Protein AF-A0A961CLK2-F1 (afdb_monomer)

Structure (mmCIF, N/CA/C/O backbone):
data_AF-A0A961CLK2-F1
#
_entry.id   AF-A0A961CLK2-F1
#
loop_
_atom_site.group_PDB
_atom_site.id
_atom_site.type_symbol
_atom_site.label_atom_id
_atom_site.label_alt_id
_atom_site.label_comp_id
_atom_site.label_asym_id
_atom_site.label_entity_id
_atom_site.label_seq_id
_atom_site.pdbx_PDB_ins_code
_atom_site.Cartn_x
_atom_site.Cartn_y
_atom_site.Cartn_z
_atom_site.occupancy
_atom_site.B_iso_or_equiv
_atom_site.auth_seq_id
_atom_site.auth_comp_id
_atom_site.auth_asym_id
_atom_site.auth_atom_id
_atom_site.pdbx_PDB_model_num
ATOM 1 N N . MET A 1 1 ? -44.564 -58.789 40.897 1.00 31.19 1 MET A N 1
ATOM 2 C CA . MET A 1 1 ? -43.352 -59.370 40.275 1.00 31.19 1 MET A CA 1
ATOM 3 C C . MET A 1 1 ? -43.715 -59.829 38.865 1.00 31.19 1 MET A C 1
ATOM 5 O O . MET A 1 1 ? -44.820 -60.329 38.723 1.00 31.19 1 MET A O 1
ATOM 9 N N . PRO A 1 2 ? -42.825 -59.717 37.866 1.00 51.56 2 PRO A N 1
ATOM 10 C CA . PRO A 1 2 ? -42.458 -58.516 37.081 1.00 51.56 2 PRO A CA 1
ATOM 11 C C . PRO A 1 2 ? -42.507 -58.865 35.553 1.00 51.56 2 PRO A C 1
ATOM 13 O O . PRO A 1 2 ? -43.118 -59.885 35.239 1.00 51.56 2 PRO A O 1
ATOM 16 N N . PRO A 1 3 ? -41.876 -58.146 34.587 1.00 47.16 3 PRO A N 1
ATOM 17 C CA . PRO A 1 3 ? -41.202 -56.837 34.626 1.00 47.16 3 PRO A CA 1
ATOM 18 C C . PRO A 1 3 ? -41.693 -55.792 33.585 1.00 47.16 3 PRO A C 1
ATOM 20 O O . PRO A 1 3 ? -42.208 -56.110 32.521 1.00 47.16 3 PRO A O 1
ATOM 23 N N . SER A 1 4 ? -41.427 -54.5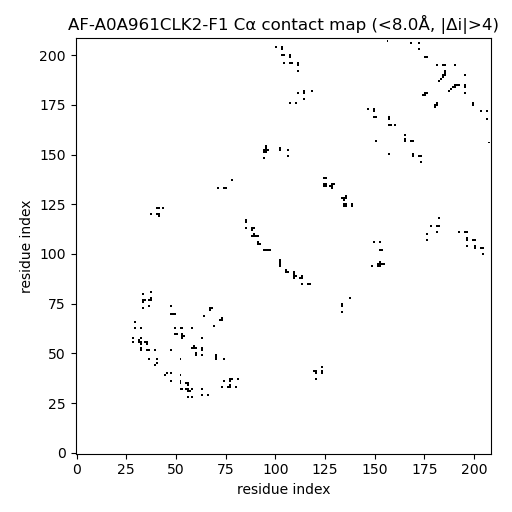20 33.909 1.00 42.28 4 SER A N 1
ATOM 24 C CA . SER A 1 4 ? -41.073 -53.405 32.996 1.00 42.28 4 SER A CA 1
ATOM 25 C C . SER A 1 4 ? -39.529 -53.425 32.808 1.00 42.28 4 SER A C 1
ATOM 27 O O . SER A 1 4 ? -38.911 -54.079 33.655 1.00 42.28 4 SER A O 1
ATOM 29 N N . PRO A 1 5 ? -38.826 -52.734 31.867 1.00 56.53 5 PRO A N 1
ATOM 30 C CA . PRO A 1 5 ? -39.236 -51.632 30.973 1.00 56.53 5 PRO A CA 1
ATOM 31 C C . PRO A 1 5 ? -38.647 -51.678 29.531 1.00 56.53 5 PRO A C 1
ATOM 33 O O . PRO A 1 5 ? -37.701 -52.408 29.244 1.00 56.53 5 PRO A O 1
ATOM 36 N N . ALA A 1 6 ? -39.112 -50.807 28.625 1.00 44.59 6 ALA A N 1
ATOM 37 C CA . ALA A 1 6 ? -38.347 -50.434 27.426 1.00 44.59 6 ALA A CA 1
ATOM 38 C C . ALA A 1 6 ? -38.253 -48.908 27.293 1.00 44.59 6 ALA A C 1
ATOM 40 O O . ALA A 1 6 ? -39.238 -48.193 27.137 1.00 44.59 6 ALA A O 1
ATOM 41 N N . ARG A 1 7 ? -37.004 -48.473 27.456 1.00 45.66 7 ARG A N 1
ATOM 42 C CA . ARG A 1 7 ? -36.424 -47.133 27.552 1.00 45.66 7 ARG A CA 1
ATOM 43 C C . ARG A 1 7 ? -36.895 -46.147 26.481 1.00 45.66 7 ARG A C 1
ATOM 45 O O . ARG A 1 7 ? -36.856 -46.433 25.289 1.00 45.66 7 ARG A O 1
ATOM 52 N N . ALA A 1 8 ? -37.187 -44.935 26.950 1.00 41.56 8 ALA A N 1
ATOM 53 C CA . ALA A 1 8 ? -37.159 -43.718 26.160 1.00 41.56 8 ALA A CA 1
ATOM 54 C C . ALA A 1 8 ? -35.801 -43.584 25.451 1.00 41.56 8 ALA A C 1
ATOM 56 O O . ALA A 1 8 ? -34.749 -43.569 26.094 1.00 41.56 8 ALA A O 1
ATOM 57 N N . ALA A 1 9 ? -35.840 -43.494 24.125 1.00 41.88 9 ALA A N 1
ATOM 58 C CA . ALA A 1 9 ? -34.720 -43.039 23.324 1.00 41.88 9 ALA A CA 1
ATOM 59 C C . ALA A 1 9 ? -34.714 -41.506 23.359 1.00 41.88 9 ALA A C 1
ATOM 61 O O . ALA A 1 9 ? -35.308 -40.841 22.514 1.00 41.88 9 ALA A O 1
ATOM 62 N N . THR A 1 10 ? -34.069 -40.938 24.374 1.00 41.50 10 THR A N 1
ATOM 63 C CA . THR A 1 10 ? -33.567 -39.569 24.298 1.00 41.50 10 THR A CA 1
ATOM 64 C C . THR A 1 10 ? -32.491 -39.559 23.223 1.00 41.50 10 THR A C 1
ATOM 66 O O . THR A 1 10 ? -31.399 -40.096 23.411 1.00 41.50 10 THR A O 1
ATOM 69 N N . ALA A 1 11 ? -32.826 -38.990 22.066 1.00 45.09 11 ALA A N 1
ATOM 70 C CA . ALA A 1 11 ? -31.845 -38.603 21.074 1.00 45.09 11 ALA A CA 1
ATOM 71 C C . ALA A 1 11 ? -30.873 -37.631 21.752 1.00 45.09 11 ALA A C 1
ATOM 73 O O . ALA A 1 11 ? -31.236 -36.505 22.090 1.00 45.09 11 ALA A O 1
ATOM 74 N N . ALA A 1 12 ? -29.658 -38.108 22.007 1.00 43.22 12 ALA A N 1
ATOM 75 C CA . ALA A 1 12 ? -28.532 -37.264 22.342 1.00 43.22 12 ALA A CA 1
ATOM 76 C C . ALA A 1 12 ? -28.278 -36.368 21.126 1.00 43.22 12 ALA A C 1
ATOM 78 O O . ALA A 1 12 ? -27.639 -36.778 20.158 1.00 43.22 12 ALA A O 1
ATOM 79 N N . ALA A 1 13 ? -28.846 -35.163 21.155 1.00 48.69 13 ALA A N 1
ATOM 80 C CA . ALA A 1 13 ? -28.332 -34.065 20.364 1.00 48.69 13 ALA A CA 1
ATOM 81 C C . ALA A 1 13 ? -26.866 -33.918 20.772 1.00 48.69 13 ALA A C 1
ATOM 83 O O . ALA A 1 13 ? -26.568 -33.668 21.940 1.00 48.69 13 ALA A O 1
ATOM 84 N N . ALA A 1 14 ? -25.963 -34.191 19.836 1.00 50.75 14 ALA A N 1
ATOM 85 C CA . ALA A 1 14 ? -24.548 -33.962 20.026 1.00 50.75 14 ALA A CA 1
ATOM 86 C C . ALA A 1 14 ? -24.358 -32.472 20.340 1.00 50.75 14 ALA A C 1
ATOM 88 O O . ALA A 1 14 ? -24.502 -31.621 19.465 1.00 50.75 14 ALA A O 1
ATOM 89 N N . GLU A 1 15 ? -24.111 -32.163 21.611 1.00 50.72 15 GLU A N 1
ATOM 90 C CA . GLU A 1 15 ? -23.635 -30.857 22.039 1.00 50.72 15 GLU A CA 1
ATOM 91 C C . GLU A 1 15 ? -22.261 -30.649 21.397 1.00 50.72 15 GLU A C 1
ATOM 93 O O . GLU A 1 15 ? -21.263 -31.228 21.830 1.00 50.72 15 GLU A O 1
ATOM 98 N N . GLU A 1 16 ? -22.194 -29.827 20.349 1.00 55.28 16 GLU A N 1
ATOM 99 C CA . GLU A 1 16 ? -20.932 -29.184 19.990 1.00 55.28 16 GLU A CA 1
ATOM 100 C C . GLU A 1 16 ? -20.379 -28.505 21.253 1.00 55.28 16 GLU A C 1
ATOM 102 O O . GLU A 1 16 ? -21.114 -27.798 21.956 1.00 55.28 16 GLU A O 1
ATOM 107 N N . PRO A 1 17 ? -19.108 -28.744 21.614 1.00 52.41 17 PRO A N 1
ATOM 108 C CA . PRO A 1 17 ? -18.633 -28.423 22.945 1.00 52.41 17 PRO A CA 1
ATOM 109 C C . PRO A 1 17 ? -18.665 -26.907 23.139 1.00 52.41 17 PRO A C 1
ATOM 111 O O . PRO A 1 17 ? -17.966 -26.166 22.455 1.00 52.41 17 PRO A O 1
ATOM 114 N N . ALA A 1 18 ? -19.419 -26.431 24.135 1.00 63.59 18 ALA A N 1
ATOM 115 C CA . ALA A 1 18 ? -19.583 -25.014 24.492 1.00 63.59 18 ALA A CA 1
ATOM 116 C C . ALA A 1 18 ? -18.263 -24.223 24.683 1.00 63.59 18 ALA A C 1
ATOM 118 O O . ALA A 1 18 ? -18.269 -22.994 24.777 1.00 63.59 18 ALA A O 1
ATOM 119 N N . ILE A 1 19 ? -17.125 -24.919 24.774 1.00 67.88 19 ILE A N 1
ATOM 120 C CA . ILE A 1 19 ? -15.768 -24.363 24.777 1.00 67.88 19 ILE A CA 1
ATOM 121 C C . ILE A 1 19 ? -15.417 -23.741 23.415 1.00 67.88 19 ILE A C 1
ATOM 123 O O . ILE A 1 19 ? -14.872 -22.636 23.389 1.00 67.88 19 ILE A O 1
ATOM 127 N N . ASP A 1 20 ? -15.774 -24.393 22.307 1.00 78.19 20 ASP A N 1
ATOM 128 C CA . ASP A 1 20 ? -15.475 -23.925 20.950 1.00 78.19 20 ASP A CA 1
ATOM 129 C C . ASP A 1 20 ? -16.261 -22.647 20.625 1.00 78.19 20 ASP A C 1
ATOM 131 O O . ASP A 1 20 ? -15.693 -21.616 20.265 1.00 78.19 20 ASP A O 1
ATOM 135 N N . GLY A 1 21 ? -17.555 -22.625 20.964 1.00 83.81 21 GLY A N 1
ATOM 136 C CA . GLY A 1 21 ? -18.388 -21.426 20.839 1.00 83.81 21 GLY A CA 1
ATOM 137 C C . GLY A 1 21 ? -17.880 -20.228 21.657 1.00 83.81 21 GLY A C 1
ATOM 138 O O . GLY A 1 21 ? -17.976 -19.080 21.210 1.00 83.81 21 GLY A O 1
ATOM 139 N N . ARG A 1 22 ? -17.285 -20.461 22.840 1.00 81.88 22 ARG A N 1
ATOM 140 C CA . ARG A 1 22 ? -16.654 -19.393 23.640 1.00 81.88 22 ARG A CA 1
ATOM 141 C C . ARG A 1 22 ? -15.387 -18.857 22.982 1.00 81.88 22 ARG A C 1
ATOM 143 O O . ARG A 1 22 ? -15.197 -17.640 22.983 1.00 81.88 22 ARG A O 1
ATOM 150 N N . ARG A 1 23 ? -14.545 -19.732 22.426 1.00 87.38 23 ARG A N 1
ATOM 151 C CA . ARG A 1 23 ? -13.323 -19.336 21.715 1.00 87.38 23 ARG A CA 1
ATOM 152 C C . ARG A 1 23 ? -13.661 -18.564 20.442 1.00 87.38 23 ARG A C 1
ATOM 154 O O . ARG A 1 23 ? -13.234 -17.423 20.310 1.00 87.38 23 ARG A O 1
ATOM 161 N N . ALA A 1 24 ? -14.547 -19.099 19.607 1.00 88.31 24 ALA A N 1
ATOM 162 C CA . ALA A 1 24 ? -15.010 -18.439 18.390 1.00 88.31 24 ALA A CA 1
ATOM 163 C C . ALA A 1 24 ? -15.654 -17.068 18.668 1.00 88.31 24 ALA A C 1
ATOM 165 O O . ALA A 1 24 ? -15.459 -16.113 17.919 1.00 88.31 24 ALA A O 1
ATOM 166 N N . ARG A 1 25 ? -16.419 -16.929 19.760 1.00 88.75 25 ARG A N 1
ATOM 167 C CA . ARG A 1 25 ? -16.962 -15.626 20.183 1.00 88.75 25 ARG A CA 1
ATOM 168 C C . ARG A 1 25 ? -15.866 -14.666 20.644 1.00 88.75 25 ARG A C 1
ATOM 170 O O . ARG A 1 25 ? -15.942 -13.478 20.343 1.00 88.75 25 ARG A O 1
ATOM 177 N N . ARG A 1 26 ? -14.881 -15.152 21.403 1.00 90.81 26 ARG A N 1
ATOM 178 C CA . ARG A 1 26 ? -13.747 -14.336 21.851 1.00 90.81 26 ARG A CA 1
ATOM 179 C C . ARG A 1 26 ? -12.970 -13.794 20.653 1.00 90.81 26 ARG A C 1
ATOM 181 O O . ARG A 1 26 ? -12.687 -12.602 20.635 1.00 90.81 26 ARG A O 1
ATOM 188 N N . ASP A 1 27 ? -12.692 -14.644 19.673 1.00 91.38 27 ASP A N 1
ATOM 189 C CA . ASP A 1 27 ? -11.908 -14.284 18.493 1.00 91.38 27 ASP A CA 1
ATOM 190 C C . ASP A 1 27 ? -12.677 -13.287 17.612 1.00 91.38 27 ASP A C 1
ATOM 192 O O . ASP A 1 27 ? -12.146 -12.226 17.304 1.00 91.38 27 ASP A O 1
ATOM 196 N N . ARG A 1 28 ? -13.980 -13.506 17.367 1.00 93.19 28 ARG A N 1
ATOM 197 C CA . ARG A 1 28 ? -14.844 -12.517 16.686 1.00 93.19 28 ARG A CA 1
ATOM 198 C C . ARG A 1 28 ? -14.884 -11.159 17.386 1.00 93.19 28 ARG A C 1
ATOM 200 O O . ARG A 1 28 ? -14.851 -10.124 16.732 1.00 93.19 28 ARG A O 1
ATOM 207 N N . ASN A 1 29 ? -14.955 -11.146 18.715 1.00 95.06 29 ASN A N 1
ATOM 208 C CA . ASN A 1 29 ? -14.954 -9.895 19.472 1.00 95.06 29 ASN A CA 1
ATOM 209 C C . ASN A 1 29 ? -13.590 -9.199 19.434 1.00 95.06 29 ASN A C 1
ATOM 211 O O . ASN A 1 29 ? -13.538 -7.974 19.479 1.00 95.06 29 ASN A O 1
ATOM 215 N N . ARG A 1 30 ? -12.491 -9.959 19.395 1.00 94.94 30 ARG A N 1
ATOM 216 C CA . ARG A 1 30 ? -11.148 -9.398 19.227 1.00 94.94 30 ARG A CA 1
ATOM 217 C C . ARG A 1 30 ? -11.001 -8.777 17.839 1.00 94.94 30 ARG A C 1
ATOM 219 O O . ARG A 1 30 ? -10.485 -7.674 17.727 1.00 94.94 30 ARG A O 1
ATOM 226 N N . ASP A 1 31 ? -11.516 -9.445 16.818 1.00 94.94 31 ASP A N 1
ATOM 227 C CA . ASP A 1 31 ? -11.533 -8.958 15.443 1.00 94.94 31 ASP A CA 1
ATOM 228 C C . ASP A 1 31 ? -12.343 -7.667 15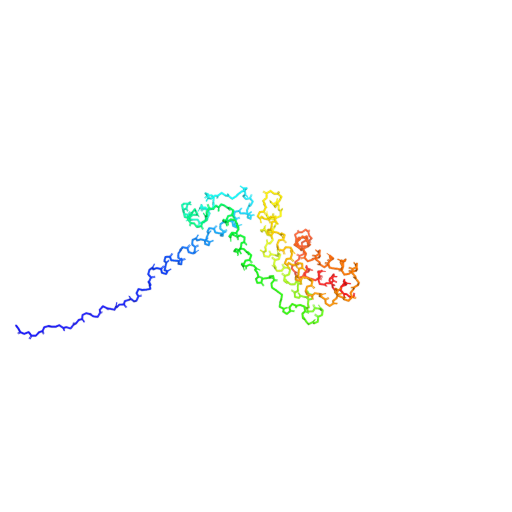.294 1.00 94.94 31 ASP A C 1
ATOM 230 O O . ASP A 1 31 ? -11.832 -6.699 14.740 1.00 94.94 31 ASP A O 1
ATOM 234 N N . ALA A 1 32 ? -13.537 -7.598 15.893 1.00 95.56 32 ALA A N 1
ATOM 235 C CA . ALA A 1 32 ? -14.354 -6.382 15.909 1.00 95.56 32 ALA A CA 1
ATOM 236 C C . ALA A 1 32 ? -13.632 -5.185 16.557 1.00 95.56 32 ALA A C 1
ATOM 238 O O . ALA A 1 32 ? -13.786 -4.048 16.118 1.00 95.56 32 ALA A O 1
ATOM 239 N N . VAL A 1 33 ? -12.820 -5.434 17.592 1.00 96.94 33 VAL A N 1
ATOM 240 C CA . VAL A 1 33 ? -11.974 -4.401 18.209 1.00 96.94 33 VAL A CA 1
ATOM 241 C C . VAL A 1 33 ? -10.914 -3.903 17.229 1.00 96.94 33 VAL A C 1
ATOM 243 O O . VAL A 1 33 ? -10.729 -2.697 17.108 1.00 96.94 33 VAL A O 1
ATOM 246 N N . LEU A 1 34 ? -10.236 -4.800 16.510 1.00 96.12 34 LEU A N 1
ATOM 247 C CA . LEU A 1 34 ? -9.215 -4.416 15.531 1.00 96.12 34 LEU A CA 1
ATOM 248 C C . LEU A 1 34 ? -9.810 -3.664 14.334 1.00 96.12 34 LEU A C 1
ATOM 250 O O . LEU A 1 34 ? -9.231 -2.672 13.894 1.00 96.12 34 LEU A O 1
ATOM 254 N N . ASP A 1 35 ? -10.971 -4.095 13.845 1.00 94.06 35 ASP A N 1
ATOM 255 C CA . ASP A 1 35 ? -11.672 -3.430 12.744 1.00 94.06 35 ASP A CA 1
ATOM 256 C C . ASP A 1 35 ? -12.094 -2.004 13.150 1.00 94.06 35 ASP A C 1
ATOM 258 O O . ASP A 1 35 ? -11.842 -1.050 12.412 1.00 94.06 35 ASP A O 1
ATOM 262 N N . ALA A 1 36 ? -12.586 -1.821 14.382 1.00 95.12 36 ALA A N 1
ATOM 263 C CA . ALA A 1 36 ? -12.903 -0.501 14.931 1.00 95.12 36 ALA A CA 1
ATOM 264 C C . ALA A 1 36 ? -11.686 0.440 14.995 1.00 95.12 36 ALA A C 1
ATOM 266 O O . ALA A 1 36 ? -11.808 1.627 14.694 1.00 95.12 36 ALA A O 1
ATOM 267 N N . VAL A 1 37 ? -10.499 -0.070 15.351 1.00 94.19 37 VAL A N 1
ATOM 268 C CA . VAL A 1 37 ? -9.257 0.727 15.333 1.00 94.19 37 VAL A CA 1
ATOM 269 C C . VAL A 1 37 ? -8.959 1.234 13.921 1.00 94.19 37 VAL A C 1
ATOM 271 O O . VAL A 1 37 ? -8.639 2.410 13.748 1.00 94.19 37 VAL A O 1
ATOM 274 N N . ILE A 1 38 ? -9.068 0.363 12.912 1.00 91.31 38 ILE A N 1
ATOM 275 C CA . ILE A 1 38 ? -8.775 0.696 11.509 1.00 91.31 38 ILE A CA 1
ATOM 276 C C . ILE A 1 38 ? -9.757 1.756 10.988 1.00 91.31 38 ILE A C 1
ATOM 278 O O . ILE A 1 38 ? -9.342 2.705 10.315 1.00 91.31 38 ILE A O 1
ATOM 282 N N . GLU A 1 39 ? -11.042 1.636 11.324 1.00 91.06 39 GLU A N 1
ATOM 283 C CA . GLU A 1 39 ? -12.072 2.615 10.962 1.00 91.06 39 GLU A CA 1
ATOM 284 C C . GLU A 1 39 ? -11.807 3.987 11.589 1.00 91.06 39 GLU A C 1
ATOM 286 O O . GLU A 1 39 ? -11.655 4.974 10.865 1.00 91.06 39 GLU A O 1
ATOM 291 N N . LEU A 1 40 ? -11.661 4.046 12.918 1.00 90.25 40 LEU A N 1
ATOM 292 C CA . LEU A 1 40 ? -11.412 5.295 13.648 1.00 90.25 40 LEU A CA 1
ATOM 293 C C . LEU A 1 40 ? -10.165 6.013 13.122 1.00 90.25 40 LEU A C 1
ATOM 295 O O . LEU A 1 40 ? -10.158 7.234 12.927 1.00 90.25 40 LEU A O 1
ATOM 299 N N . PHE A 1 41 ? -9.119 5.239 12.831 1.00 85.81 41 PHE A N 1
ATOM 300 C CA . PHE A 1 41 ? -7.882 5.737 12.252 1.00 85.81 41 PHE A CA 1
ATOM 301 C C . PHE A 1 41 ? -8.094 6.392 10.877 1.00 85.81 41 PHE A C 1
ATOM 303 O O . PHE A 1 41 ? -7.597 7.501 10.621 1.00 85.81 41 PHE A O 1
ATOM 310 N N . THR A 1 42 ? -8.857 5.722 10.011 1.00 83.19 42 THR A N 1
ATOM 311 C CA . THR A 1 42 ? -9.176 6.178 8.650 1.00 83.19 42 THR A CA 1
ATOM 312 C C . THR A 1 42 ? -10.056 7.428 8.659 1.00 83.19 42 THR A C 1
ATOM 314 O O . THR A 1 42 ? -9.865 8.313 7.829 1.00 83.19 42 THR A O 1
ATOM 317 N N . GLU A 1 43 ? -10.963 7.543 9.628 1.00 85.69 43 GLU A N 1
ATOM 318 C CA . GLU A 1 43 ? -11.893 8.670 9.785 1.00 85.69 43 GLU A CA 1
ATOM 319 C C . GLU A 1 43 ? -11.247 9.956 10.325 1.00 85.69 43 GLU A C 1
ATOM 321 O O . GLU A 1 43 ? -11.901 10.994 10.389 1.00 85.69 43 GLU A O 1
ATOM 326 N N . GLY A 1 44 ? -9.965 9.929 10.695 1.00 72.50 44 GLY A N 1
ATOM 327 C CA . GLY A 1 44 ? -9.277 11.144 11.141 1.00 72.50 44 GLY A CA 1
ATOM 328 C C . GLY A 1 44 ? -9.256 11.352 12.657 1.00 72.50 44 GLY A C 1
ATOM 329 O O . GLY A 1 44 ? -8.779 12.396 13.098 1.00 72.50 44 GLY A O 1
ATOM 330 N N . HIS A 1 45 ? -9.694 10.376 13.464 1.00 72.00 45 HIS A N 1
ATOM 331 C CA . HIS A 1 45 ? -9.666 10.502 14.925 1.00 72.00 45 HIS A CA 1
ATOM 332 C C . HIS A 1 45 ? -8.229 10.737 15.431 1.00 72.00 45 HIS A C 1
ATOM 334 O O . HIS A 1 45 ? -7.250 10.211 14.875 1.00 72.00 45 HIS A O 1
ATOM 340 N N . VAL A 1 46 ? -8.100 11.604 16.442 1.00 60.31 46 VAL A N 1
ATOM 341 C CA . VAL A 1 46 ? -6.815 12.040 17.004 1.00 60.31 46 VAL A CA 1
ATOM 342 C C . VAL A 1 46 ? -6.450 11.134 18.171 1.00 60.31 46 VAL A C 1
ATOM 344 O O . VAL A 1 46 ? -7.051 11.212 19.236 1.00 60.31 46 VAL A O 1
ATOM 347 N N . GLY A 1 47 ? -5.422 10.310 17.971 1.00 68.88 47 GLY A N 1
ATOM 348 C CA . GLY A 1 47 ? -4.993 9.332 18.967 1.00 68.88 47 GLY A CA 1
ATOM 349 C C . GLY A 1 47 ? -5.943 8.138 19.057 1.00 68.88 47 GLY A C 1
ATOM 350 O O . GLY A 1 47 ? -7.096 8.192 18.636 1.00 68.88 47 GLY A O 1
ATOM 351 N N . LEU A 1 48 ? -5.428 7.024 19.572 1.00 82.38 48 LEU A N 1
ATOM 352 C CA . LEU A 1 48 ? -6.246 5.851 19.836 1.00 82.38 48 LEU A CA 1
ATOM 353 C C . LEU A 1 48 ? -6.775 5.935 21.265 1.00 82.38 48 LEU A C 1
ATOM 355 O O . LEU A 1 48 ? -5.987 6.012 22.202 1.00 82.38 48 LEU A O 1
ATOM 359 N N . VAL A 1 49 ? -8.093 5.913 21.440 1.00 90.44 49 VAL A N 1
ATOM 360 C CA . VAL A 1 49 ? -8.732 5.962 22.759 1.00 90.44 49 VAL A CA 1
ATOM 361 C C . VAL A 1 49 ? -9.523 4.676 22.961 1.00 90.44 49 VAL A C 1
ATOM 363 O O . VAL A 1 49 ? -10.401 4.343 22.171 1.00 90.44 49 VAL A O 1
ATOM 366 N N . ALA A 1 50 ? -9.225 3.932 24.031 1.00 92.56 50 ALA A N 1
ATOM 367 C CA . ALA A 1 50 ? -9.853 2.630 24.280 1.00 92.56 50 ALA A CA 1
ATOM 368 C C . ALA A 1 50 ? -11.384 2.715 24.435 1.00 92.56 50 ALA A C 1
ATOM 370 O O . ALA A 1 50 ? -12.083 1.765 24.090 1.00 92.56 50 ALA A O 1
ATOM 371 N N . ALA A 1 51 ? -11.899 3.838 24.951 1.00 93.25 51 ALA A N 1
ATOM 372 C CA . ALA A 1 51 ? -13.334 4.086 25.074 1.00 93.25 51 ALA A CA 1
ATOM 373 C C . ALA A 1 51 ? -14.009 4.177 23.697 1.00 93.25 51 ALA A C 1
ATOM 375 O O . ALA A 1 51 ? -14.957 3.436 23.451 1.00 93.25 51 ALA A O 1
ATOM 376 N N . ASP A 1 52 ? -13.457 4.980 22.786 1.00 94.12 52 ASP A N 1
ATOM 377 C CA . ASP A 1 52 ? -13.960 5.132 21.416 1.00 94.12 52 ASP A CA 1
ATOM 378 C C . ASP A 1 52 ? -13.899 3.800 20.654 1.00 94.12 52 ASP A C 1
ATOM 380 O O . ASP A 1 52 ? -14.831 3.427 19.942 1.00 94.12 52 ASP A O 1
ATOM 384 N N . VAL A 1 53 ? -12.824 3.026 20.855 1.00 95.50 53 VAL A N 1
ATOM 385 C CA . VAL A 1 53 ? -12.690 1.677 20.282 1.00 95.50 53 VAL A CA 1
ATOM 386 C C . VAL A 1 53 ? -13.774 0.743 20.819 1.00 95.50 53 VAL A C 1
ATOM 388 O O . VAL A 1 53 ? -14.379 0.001 20.047 1.00 95.50 53 VAL A O 1
ATOM 391 N N . ALA A 1 54 ? -14.032 0.758 22.129 1.00 95.81 54 ALA A N 1
ATOM 392 C CA . ALA A 1 54 ? -15.069 -0.061 22.753 1.00 95.81 54 ALA A CA 1
ATOM 393 C C . ALA A 1 54 ? -16.467 0.302 22.227 1.00 95.81 54 ALA A C 1
ATOM 395 O O . ALA A 1 54 ? -17.235 -0.585 21.858 1.00 95.81 54 ALA A O 1
ATOM 396 N N . GLU A 1 55 ? -16.765 1.599 22.131 1.00 95.75 55 GLU A N 1
ATOM 397 C CA . GLU A 1 55 ? -18.016 2.104 21.567 1.00 95.75 55 GLU A CA 1
ATOM 398 C C . GLU A 1 55 ? -18.196 1.646 20.116 1.00 95.75 55 GLU A C 1
ATOM 400 O O . GLU A 1 55 ? -19.206 1.021 19.791 1.00 95.75 55 GLU A O 1
ATOM 405 N N . ARG A 1 56 ? -17.189 1.865 19.261 1.00 95.50 56 ARG A N 1
ATOM 406 C CA . ARG A 1 56 ? -17.255 1.508 17.838 1.00 95.50 56 ARG A CA 1
ATOM 407 C C . ARG A 1 56 ? -17.357 0.000 17.602 1.00 95.50 56 ARG A C 1
ATOM 409 O O . ARG A 1 56 ? -18.116 -0.437 16.746 1.00 95.50 56 ARG A O 1
ATOM 416 N N . SER A 1 57 ? -16.606 -0.798 18.356 1.00 96.06 57 SER A N 1
ATOM 417 C CA . SER A 1 57 ? -16.592 -2.264 18.215 1.00 96.06 57 SER A CA 1
ATOM 418 C C . SER A 1 57 ? -17.792 -2.963 18.860 1.00 96.06 57 SER A C 1
ATOM 420 O O . SER A 1 57 ? -17.984 -4.164 18.662 1.00 96.06 57 SER A O 1
ATOM 422 N N . GLY A 1 58 ? -18.581 -2.253 19.675 1.00 95.81 58 GLY A N 1
ATOM 423 C CA . GLY A 1 58 ? -19.701 -2.825 20.423 1.00 95.81 58 GLY A CA 1
ATOM 424 C C . GLY A 1 58 ? -19.285 -3.786 21.546 1.00 95.81 58 GLY A C 1
ATOM 425 O O . GLY A 1 58 ? -20.134 -4.498 22.092 1.00 95.81 58 GLY A O 1
ATOM 426 N N . VAL A 1 59 ? -17.997 -3.838 21.915 1.00 96.06 59 VAL A N 1
ATOM 427 C CA . VAL A 1 59 ? -17.527 -4.609 23.077 1.00 96.06 59 VAL A CA 1
ATOM 428 C C . VAL A 1 59 ? -17.341 -3.706 24.294 1.00 96.06 59 VAL A C 1
ATOM 430 O O . VAL A 1 59 ? -17.146 -2.504 24.187 1.00 96.06 59 VAL A O 1
ATOM 433 N N . SER A 1 60 ? -17.357 -4.280 25.499 1.00 96.12 60 SER A N 1
ATOM 434 C CA . SER A 1 60 ? -17.094 -3.487 26.704 1.00 96.12 60 SER A CA 1
ATOM 435 C C . SER A 1 60 ? -15.637 -3.023 26.783 1.00 96.12 60 SER A C 1
ATOM 437 O O . SER A 1 60 ? -14.728 -3.773 26.424 1.00 96.12 60 SER A O 1
ATOM 439 N N . LEU A 1 61 ? -15.395 -1.854 27.386 1.00 96.12 61 LEU A N 1
ATOM 440 C CA . LEU A 1 61 ? -14.045 -1.339 27.661 1.00 96.12 61 LEU A CA 1
ATOM 441 C C . LEU A 1 61 ? -13.171 -2.356 28.419 1.00 96.12 61 LEU A C 1
ATOM 443 O O . LEU A 1 61 ? -12.011 -2.577 28.086 1.00 96.12 61 LEU A O 1
ATOM 447 N N . ARG A 1 62 ? -13.758 -3.075 29.385 1.00 95.12 62 ARG A N 1
ATOM 448 C CA . ARG A 1 62 ? -13.086 -4.177 30.097 1.00 95.12 62 ARG A CA 1
ATOM 449 C C . ARG A 1 62 ? -12.642 -5.310 29.164 1.00 95.12 62 ARG A C 1
ATOM 451 O O . ARG A 1 62 ? -11.673 -5.996 29.463 1.00 95.12 62 ARG A O 1
ATOM 458 N N . SER A 1 63 ? -13.375 -5.563 28.081 1.00 94.62 63 SER A N 1
ATOM 459 C CA . SER A 1 63 ? -12.993 -6.575 27.094 1.00 94.62 63 SER A CA 1
ATOM 460 C C . SER A 1 63 ? -11.814 -6.118 26.243 1.00 94.62 63 SER A C 1
ATOM 462 O O . SER A 1 63 ? -10.954 -6.949 25.981 1.00 94.62 63 SER A O 1
ATOM 464 N N . VAL A 1 64 ? -11.736 -4.830 25.886 1.00 94.25 64 VAL A N 1
ATOM 465 C CA . VAL A 1 64 ? -10.580 -4.256 25.173 1.00 94.25 64 VAL A CA 1
ATOM 466 C C . VAL A 1 64 ? -9.299 -4.477 25.984 1.00 94.25 64 VAL A C 1
ATOM 468 O O . VAL A 1 64 ? -8.393 -5.145 25.497 1.00 94.25 64 VAL A O 1
ATOM 471 N N . TYR A 1 65 ? -9.288 -4.080 27.263 1.00 94.38 65 TYR A N 1
ATOM 472 C CA . TYR A 1 65 ? -8.149 -4.293 28.176 1.00 94.38 65 TYR A CA 1
ATOM 473 C C . TYR A 1 65 ? -7.865 -5.760 28.535 1.00 94.38 65 TYR A C 1
ATOM 475 O O . TYR A 1 65 ? -6.857 -6.068 29.155 1.00 94.38 65 TYR A O 1
ATOM 483 N N . ARG A 1 66 ? -8.770 -6.690 28.206 1.00 94.12 66 ARG A N 1
ATOM 484 C CA . ARG A 1 66 ? -8.516 -8.134 28.349 1.00 94.12 66 ARG A CA 1
ATOM 485 C C . ARG A 1 66 ? -7.848 -8.715 27.100 1.00 94.12 66 ARG A C 1
ATOM 487 O O . ARG A 1 66 ? -7.312 -9.819 27.161 1.00 94.12 66 ARG A O 1
ATOM 494 N N . TYR A 1 67 ? -7.982 -8.052 25.954 1.00 92.88 67 TYR A N 1
ATOM 495 C CA . TYR A 1 67 ? -7.421 -8.515 24.687 1.00 92.88 67 TYR A CA 1
ATOM 496 C C . TYR A 1 67 ? -6.055 -7.916 24.385 1.00 92.88 67 TYR A C 1
ATOM 498 O O . TYR A 1 67 ? -5.301 -8.570 23.670 1.00 92.88 67 TYR A O 1
ATOM 506 N N . PHE A 1 68 ? -5.785 -6.717 24.900 1.00 94.38 68 PHE A N 1
ATOM 507 C CA . PHE A 1 68 ? -4.572 -5.952 24.648 1.00 94.38 68 PHE A CA 1
ATOM 508 C C . PHE A 1 68 ? -4.133 -5.274 25.943 1.00 94.38 68 PHE A C 1
ATOM 510 O O . PHE A 1 68 ? -4.969 -4.694 26.647 1.00 94.38 68 PHE A O 1
ATOM 517 N N . ASP A 1 69 ? -2.842 -5.359 26.235 1.00 90.00 69 ASP A N 1
ATOM 518 C CA . ASP A 1 69 ? -2.217 -4.827 27.441 1.00 90.00 69 ASP A CA 1
ATOM 519 C C . ASP A 1 69 ? -2.156 -3.294 27.395 1.00 90.00 69 ASP A C 1
ATOM 521 O O . ASP A 1 69 ? -2.370 -2.623 28.409 1.00 90.00 69 ASP A O 1
ATOM 525 N N . ASP A 1 70 ? -1.934 -2.729 26.204 1.00 92.56 70 ASP A N 1
ATOM 526 C CA . ASP A 1 70 ? -1.924 -1.289 25.967 1.00 92.56 70 ASP A CA 1
ATOM 527 C C . ASP A 1 70 ? -2.414 -0.892 24.555 1.00 92.56 70 ASP A C 1
ATOM 529 O O . ASP A 1 70 ? -2.763 -1.717 23.704 1.00 92.56 70 ASP A O 1
ATOM 533 N N . LEU A 1 71 ? -2.493 0.422 24.322 1.00 90.88 71 LEU A N 1
ATOM 534 C CA . LEU A 1 71 ? -2.946 0.995 23.052 1.00 90.88 71 LEU A CA 1
ATOM 535 C C . LEU A 1 71 ? -1.936 0.801 21.913 1.00 90.88 71 LEU A C 1
ATOM 537 O O . LEU A 1 71 ? -2.339 0.767 20.749 1.00 90.88 71 LEU A O 1
ATOM 541 N N . ASP A 1 72 ? -0.650 0.654 22.227 1.00 91.94 72 ASP A N 1
ATOM 542 C CA . ASP A 1 72 ? 0.397 0.423 21.238 1.00 91.94 72 ASP A CA 1
ATOM 543 C C . ASP A 1 72 ? 0.329 -1.017 20.711 1.00 91.94 72 ASP A C 1
ATOM 545 O O . ASP A 1 72 ? 0.436 -1.244 19.506 1.00 91.94 72 ASP A O 1
ATOM 549 N N . GLU A 1 73 ? 0.117 -2.000 21.587 1.00 94.06 73 GLU A N 1
ATOM 550 C CA . GLU A 1 73 ? -0.149 -3.391 21.225 1.00 94.06 73 GLU A CA 1
ATOM 551 C C . GLU A 1 73 ? -1.414 -3.492 20.368 1.00 94.06 73 GLU A C 1
ATOM 553 O O . GLU A 1 73 ? -1.392 -4.118 19.305 1.00 94.06 73 GLU A O 1
ATOM 558 N N . LEU A 1 74 ? -2.488 -2.810 20.775 1.00 94.62 74 LEU A N 1
ATOM 559 C CA . LEU A 1 74 ? -3.725 -2.733 20.003 1.00 94.62 74 LEU A CA 1
ATOM 560 C C . LEU A 1 74 ? -3.486 -2.144 18.600 1.00 94.62 74 LEU A C 1
ATOM 562 O O . LEU A 1 74 ? -3.934 -2.718 17.604 1.00 94.62 74 LEU A O 1
ATOM 566 N N . ALA A 1 75 ? -2.741 -1.039 18.499 1.00 92.50 75 ALA A N 1
ATOM 567 C CA . ALA A 1 75 ? -2.401 -0.417 17.221 1.00 92.50 75 ALA A CA 1
ATOM 568 C C . ALA A 1 75 ? -1.549 -1.342 16.335 1.00 92.50 75 ALA A C 1
ATOM 570 O O . ALA A 1 75 ? -1.840 -1.501 15.147 1.00 92.50 75 ALA A O 1
ATOM 571 N N . ARG A 1 76 ? -0.528 -2.003 16.899 1.00 94.56 76 ARG A N 1
ATOM 572 C CA . ARG A 1 76 ? 0.310 -2.973 16.172 1.00 94.56 76 ARG A CA 1
ATOM 573 C C . ARG A 1 76 ? -0.504 -4.167 15.681 1.00 94.56 76 ARG A C 1
ATOM 575 O O . ARG A 1 76 ? -0.321 -4.593 14.544 1.00 94.56 76 ARG A O 1
ATOM 582 N N . ALA A 1 77 ? -1.422 -4.681 16.495 1.00 95.50 77 ALA A N 1
ATOM 583 C CA . ALA A 1 77 ? -2.295 -5.784 16.111 1.00 95.50 77 ALA A CA 1
ATOM 584 C C . ALA A 1 77 ? -3.265 -5.390 14.985 1.00 95.50 77 ALA A C 1
ATOM 586 O O . ALA A 1 77 ? -3.478 -6.175 14.060 1.00 95.50 77 ALA A O 1
ATOM 587 N N . ALA A 1 78 ? -3.803 -4.167 15.016 1.00 94.62 78 ALA A N 1
ATOM 588 C CA . ALA A 1 78 ? -4.656 -3.647 13.948 1.00 94.62 78 ALA A CA 1
ATOM 589 C C . ALA A 1 78 ? -3.875 -3.494 12.632 1.00 94.62 78 ALA A C 1
ATOM 591 O O . ALA A 1 78 ? -4.342 -3.912 11.573 1.00 94.62 78 ALA A O 1
ATOM 592 N N . ILE A 1 79 ? -2.644 -2.978 12.702 1.00 94.25 79 ILE A N 1
ATOM 593 C CA . ILE A 1 79 ? -1.726 -2.886 11.559 1.00 94.25 79 ILE A CA 1
ATOM 594 C C . ILE A 1 79 ? -1.393 -4.270 10.990 1.00 94.25 79 ILE A C 1
ATOM 596 O O . ILE A 1 79 ? -1.403 -4.446 9.770 1.00 94.25 79 ILE A O 1
ATOM 600 N N . ALA A 1 80 ? -1.100 -5.249 11.849 1.00 94.56 80 ALA A N 1
ATOM 601 C CA . ALA A 1 80 ? -0.787 -6.611 11.427 1.00 94.56 80 ALA A CA 1
ATOM 602 C C . ALA A 1 80 ? -1.971 -7.244 10.686 1.00 94.56 80 ALA A C 1
ATOM 604 O O . ALA A 1 80 ? -1.796 -7.731 9.572 1.00 94.56 80 ALA A O 1
ATOM 605 N N . ARG A 1 81 ? -3.186 -7.127 11.239 1.00 93.38 81 ARG A N 1
ATOM 606 C CA . ARG A 1 81 ? -4.422 -7.594 10.596 1.00 93.38 81 ARG A CA 1
ATOM 607 C C . ARG A 1 81 ? -4.662 -6.920 9.246 1.00 93.38 81 ARG A C 1
ATOM 609 O O . ARG A 1 81 ? -4.983 -7.596 8.276 1.00 93.38 81 ARG A O 1
ATOM 616 N N . GLN A 1 82 ? -4.495 -5.599 9.168 1.00 92.69 82 GLN A N 1
ATOM 617 C CA . GLN A 1 82 ? -4.632 -4.860 7.911 1.00 92.69 82 GLN A CA 1
ATOM 618 C C . GLN A 1 82 ? -3.609 -5.340 6.874 1.00 92.69 82 GLN A C 1
ATOM 620 O O . GLN A 1 82 ? -3.943 -5.525 5.708 1.00 92.69 82 GLN A O 1
ATOM 625 N N . THR A 1 83 ? -2.367 -5.569 7.298 1.00 92.62 83 THR A N 1
ATOM 626 C CA . THR A 1 83 ? -1.300 -6.063 6.419 1.00 92.62 83 THR A CA 1
ATOM 627 C C . THR A 1 83 ? -1.626 -7.461 5.903 1.00 92.62 83 THR A C 1
ATOM 629 O O . THR A 1 83 ? -1.552 -7.683 4.704 1.00 92.62 83 THR A O 1
ATOM 632 N N . GLU A 1 84 ? -2.055 -8.375 6.774 1.00 93.75 84 GLU A N 1
ATOM 633 C CA . GLU A 1 84 ? -2.459 -9.737 6.407 1.00 93.75 84 GLU A CA 1
ATOM 634 C C . GLU A 1 84 ? -3.654 -9.743 5.446 1.00 93.75 84 GLU A C 1
ATOM 636 O O . GLU A 1 84 ? -3.635 -10.436 4.432 1.00 93.75 84 GLU A O 1
ATOM 641 N N . ARG A 1 85 ? -4.658 -8.895 5.702 1.00 93.50 85 ARG A N 1
ATOM 642 C CA . ARG A 1 85 ? -5.844 -8.749 4.848 1.00 93.50 85 ARG A CA 1
ATOM 643 C C . ARG A 1 85 ? -5.498 -8.373 3.406 1.00 93.50 85 ARG A C 1
ATOM 645 O O . ARG A 1 85 ? -6.186 -8.814 2.489 1.00 93.50 85 ARG A O 1
ATOM 652 N N . PHE A 1 86 ? -4.482 -7.535 3.211 1.00 94.62 86 PHE A N 1
ATOM 653 C CA . PHE A 1 86 ? -4.105 -7.017 1.894 1.00 94.62 86 PHE A CA 1
ATOM 654 C C . PHE A 1 86 ? -2.827 -7.641 1.320 1.00 94.62 86 PHE A C 1
ATOM 656 O O . PHE A 1 86 ? -2.504 -7.369 0.165 1.00 94.62 86 PHE A O 1
ATOM 663 N N . ALA A 1 87 ? -2.138 -8.508 2.068 1.00 93.06 87 ALA A N 1
ATOM 664 C CA . ALA A 1 87 ? -0.935 -9.204 1.616 1.00 93.06 87 ALA A CA 1
ATOM 665 C C . ALA A 1 87 ? -1.111 -9.904 0.254 1.00 93.06 87 ALA A C 1
ATOM 667 O O . ALA A 1 87 ? -0.243 -9.698 -0.594 1.00 93.06 87 ALA A O 1
ATOM 668 N N . PRO A 1 88 ? -2.241 -10.589 -0.039 1.00 95.75 88 PRO A N 1
ATOM 669 C CA . PRO A 1 88 ? -2.434 -11.232 -1.341 1.00 95.75 88 PRO A CA 1
ATOM 670 C C . PRO A 1 88 ? -2.392 -10.274 -2.542 1.00 95.75 88 PRO A C 1
ATOM 672 O O . PRO A 1 88 ? -2.045 -10.688 -3.640 1.00 95.75 88 PRO A O 1
ATOM 675 N N . LEU A 1 89 ? -2.718 -8.985 -2.367 1.00 95.44 89 LEU A N 1
ATOM 676 C CA . LEU A 1 89 ? -2.642 -7.996 -3.456 1.00 95.44 89 LEU A CA 1
ATOM 677 C C . LEU A 1 89 ? -1.201 -7.540 -3.737 1.00 95.44 89 LEU A C 1
ATOM 679 O O . LEU A 1 89 ? -0.898 -7.048 -4.824 1.00 95.44 89 LEU A O 1
ATOM 683 N N . ALA A 1 90 ? -0.312 -7.671 -2.751 1.00 92.81 90 ALA A N 1
ATOM 684 C CA . ALA A 1 90 ? 1.104 -7.347 -2.888 1.00 92.81 90 ALA A CA 1
ATOM 685 C C . ALA A 1 90 ? 1.929 -8.523 -3.438 1.00 92.81 90 ALA A C 1
ATOM 687 O O . ALA A 1 90 ? 3.107 -8.338 -3.749 1.00 92.81 90 ALA A O 1
ATOM 688 N N . GLU A 1 91 ? 1.346 -9.719 -3.542 1.00 94.31 91 GLU A N 1
ATOM 689 C CA . GLU A 1 91 ? 1.999 -10.883 -4.134 1.00 94.31 91 GLU A CA 1
ATOM 690 C C . GLU A 1 91 ? 2.156 -10.707 -5.648 1.00 94.31 91 GLU A C 1
ATOM 692 O O . GLU A 1 91 ? 1.262 -10.231 -6.348 1.00 94.31 91 GLU A O 1
ATOM 697 N N . ILE A 1 92 ? 3.325 -11.096 -6.155 1.00 96.69 92 ILE A N 1
ATOM 698 C CA . ILE A 1 92 ? 3.645 -11.076 -7.581 1.00 96.69 92 ILE A CA 1
ATOM 699 C C . ILE A 1 92 ? 3.940 -12.526 -7.975 1.00 96.69 92 ILE A C 1
ATOM 701 O O . ILE A 1 92 ? 4.956 -13.063 -7.525 1.00 96.69 92 ILE A O 1
ATOM 705 N N . PRO A 1 93 ? 3.077 -13.167 -8.783 1.00 93.94 93 PRO A N 1
ATOM 706 C CA . PRO A 1 93 ? 3.331 -14.513 -9.285 1.00 93.94 93 PRO A CA 1
ATOM 707 C C . PRO A 1 93 ? 4.636 -14.568 -10.080 1.00 93.94 93 PRO A C 1
ATOM 709 O O . PRO A 1 93 ? 4.949 -13.618 -10.808 1.00 93.94 93 PRO A O 1
ATOM 712 N N . ASP A 1 94 ? 5.370 -15.674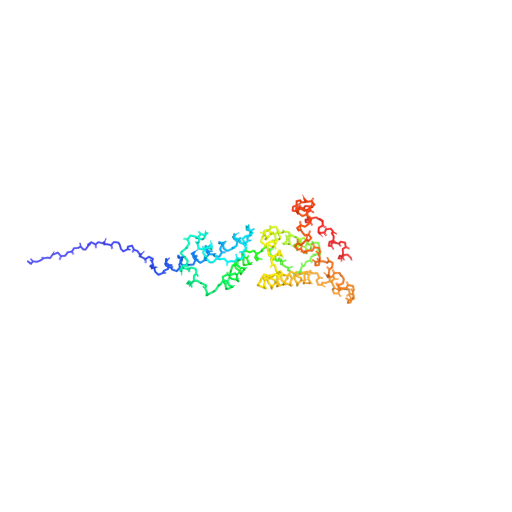 -9.945 1.00 96.00 94 ASP A N 1
ATOM 713 C CA . ASP A 1 94 ? 6.599 -15.960 -10.695 1.00 96.00 94 ASP A CA 1
ATOM 714 C C . ASP A 1 94 ? 7.564 -14.757 -10.680 1.00 96.00 94 ASP A C 1
ATOM 716 O O . ASP A 1 94 ? 7.920 -14.182 -11.716 1.00 96.00 94 ASP A O 1
ATOM 720 N N . LEU A 1 95 ? 7.879 -14.278 -9.469 1.00 96.94 95 LEU A N 1
ATOM 721 C CA . LEU A 1 95 ? 8.670 -13.068 -9.240 1.00 96.94 95 LEU A CA 1
ATOM 722 C C . LEU A 1 95 ? 10.028 -13.170 -9.951 1.00 96.94 95 LEU A C 1
ATOM 724 O O . LEU A 1 95 ? 10.819 -14.065 -9.673 1.00 96.94 95 LEU A O 1
ATOM 728 N N . GLY A 1 96 ? 10.306 -12.224 -10.846 1.00 97.62 96 GLY A N 1
ATOM 729 C CA . GLY A 1 96 ? 11.540 -12.184 -11.633 1.00 97.62 96 GLY A CA 1
ATOM 730 C C . GLY A 1 96 ? 11.599 -13.173 -12.802 1.00 97.62 96 GLY A C 1
ATOM 731 O O . GLY A 1 96 ? 12.561 -13.137 -13.566 1.00 97.62 96 GLY A O 1
ATOM 732 N N . GLU A 1 97 ? 10.574 -14.000 -13.009 1.00 97.75 97 GLU A N 1
ATOM 733 C CA . GLU A 1 97 ? 10.562 -15.019 -14.059 1.00 97.75 97 GLU A CA 1
ATOM 734 C C . GLU A 1 97 ? 9.785 -14.581 -15.312 1.00 97.75 97 GLU A C 1
ATOM 736 O O . GLU A 1 97 ? 8.814 -13.820 -15.258 1.00 97.75 97 GLU A O 1
ATOM 741 N N . GLY A 1 98 ? 10.201 -15.095 -16.471 1.00 97.38 98 GLY A N 1
ATOM 742 C CA . GLY A 1 98 ? 9.517 -14.889 -17.748 1.00 97.38 98 GLY A CA 1
ATOM 743 C C . GLY A 1 98 ? 9.871 -13.590 -18.495 1.00 97.38 98 GLY A C 1
ATOM 744 O O . GLY A 1 98 ? 10.780 -12.847 -18.102 1.00 97.38 98 GLY A O 1
ATOM 745 N N . PRO A 1 99 ? 9.181 -13.330 -19.621 1.00 97.94 99 PRO A N 1
ATOM 746 C CA . PRO A 1 99 ? 9.398 -12.154 -20.463 1.00 97.94 99 PRO A CA 1
ATOM 747 C C . PRO A 1 99 ? 9.302 -10.833 -19.690 1.00 97.94 99 PRO A C 1
ATOM 749 O O . PRO A 1 99 ? 8.564 -10.716 -18.711 1.00 97.94 99 PRO A O 1
ATOM 752 N N . LEU A 1 100 ? 10.060 -9.824 -20.132 1.00 98.31 100 LEU A N 1
ATOM 753 C CA . LEU A 1 100 ? 10.083 -8.505 -19.492 1.00 98.31 100 LEU A CA 1
ATOM 754 C C . LEU A 1 100 ? 8.690 -7.860 -19.454 1.00 98.31 100 LEU A C 1
ATOM 756 O O . LEU A 1 100 ? 8.287 -7.368 -18.403 1.00 98.31 100 LEU A O 1
ATOM 760 N N . ASP A 1 101 ? 7.949 -7.915 -20.560 1.00 98.19 101 ASP A N 1
ATOM 761 C CA . ASP A 1 101 ? 6.613 -7.318 -20.662 1.00 98.19 101 ASP A CA 1
ATOM 762 C C . ASP A 1 101 ? 5.646 -7.926 -19.634 1.00 98.19 101 ASP A C 1
ATOM 764 O O . ASP A 1 101 ? 4.995 -7.192 -18.888 1.00 98.19 101 ASP A O 1
ATOM 768 N N . ASP A 1 102 ? 5.648 -9.255 -19.492 1.00 98.38 102 ASP A N 1
ATOM 769 C CA . ASP A 1 102 ? 4.825 -9.952 -18.500 1.00 98.38 102 ASP A CA 1
ATOM 770 C C . ASP A 1 102 ? 5.228 -9.554 -17.071 1.00 98.38 102 ASP A C 1
ATOM 772 O O . ASP A 1 102 ? 4.378 -9.341 -16.204 1.00 98.38 102 ASP A O 1
ATOM 776 N N . ARG A 1 103 ? 6.535 -9.426 -16.798 1.00 98.69 103 ARG A N 1
ATOM 777 C CA . ARG A 1 103 ? 7.035 -8.986 -15.486 1.00 98.69 103 ARG A CA 1
ATOM 778 C C . ARG A 1 103 ? 6.608 -7.555 -15.165 1.00 98.69 103 ARG A C 1
ATOM 780 O O . ARG A 1 103 ? 6.240 -7.286 -14.017 1.00 98.69 103 ARG A O 1
ATOM 787 N N . ILE A 1 104 ? 6.632 -6.655 -16.148 1.00 98.75 104 ILE A N 1
ATOM 788 C CA . ILE A 1 104 ? 6.140 -5.278 -16.013 1.00 98.75 104 ILE A CA 1
ATOM 789 C C . ILE A 1 104 ? 4.639 -5.286 -15.712 1.00 98.75 104 ILE A C 1
ATOM 791 O O . ILE A 1 104 ? 4.206 -4.639 -14.757 1.00 98.75 104 ILE A O 1
ATOM 795 N N . GLU A 1 105 ? 3.847 -6.043 -16.471 1.00 98.44 105 GLU A N 1
ATOM 796 C CA . GLU A 1 105 ? 2.397 -6.110 -16.284 1.00 98.44 105 GLU A CA 1
ATOM 797 C C . GLU A 1 105 ? 2.020 -6.621 -14.886 1.00 98.44 105 GLU A C 1
ATOM 799 O O . GLU A 1 105 ? 1.181 -6.010 -14.211 1.00 98.44 105 GLU A O 1
ATOM 804 N N . ARG A 1 106 ? 2.670 -7.696 -14.412 1.00 98.44 106 ARG A N 1
ATOM 805 C CA . ARG A 1 106 ? 2.393 -8.282 -13.090 1.00 98.44 106 ARG A CA 1
ATOM 806 C C . ARG A 1 106 ? 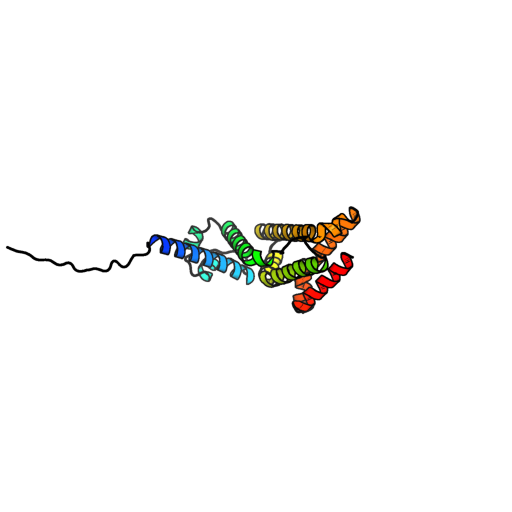2.682 -7.307 -11.952 1.00 98.44 106 ARG A C 1
ATOM 808 O O . ARG A 1 106 ? 1.824 -7.112 -11.089 1.00 98.44 106 ARG A O 1
ATOM 815 N N . ILE A 1 107 ? 3.851 -6.655 -11.948 1.00 98.56 107 ILE A N 1
ATOM 816 C CA . ILE A 1 107 ? 4.194 -5.729 -10.857 1.00 98.56 107 ILE A CA 1
ATOM 817 C C . ILE A 1 107 ? 3.336 -4.464 -10.892 1.00 98.56 107 ILE A C 1
ATOM 819 O O . ILE A 1 107 ? 2.903 -3.996 -9.842 1.00 98.56 107 ILE A O 1
ATOM 823 N N . VAL A 1 108 ? 3.037 -3.927 -12.077 1.00 98.62 108 VAL A N 1
ATOM 824 C CA . VAL A 1 108 ? 2.178 -2.744 -12.222 1.00 98.62 108 VAL A CA 1
ATOM 825 C C . VAL A 1 108 ? 0.755 -3.047 -11.758 1.00 98.62 108 VAL A C 1
ATOM 827 O O . VAL A 1 108 ? 0.163 -2.241 -11.040 1.00 98.62 108 VAL A O 1
ATOM 830 N N . THR A 1 109 ? 0.223 -4.217 -12.115 1.00 98.31 109 THR A N 1
ATOM 831 C CA . THR A 1 109 ? -1.092 -4.677 -11.655 1.00 98.31 109 THR A CA 1
ATOM 832 C C . THR A 1 109 ? -1.126 -4.789 -10.136 1.00 98.31 109 THR A C 1
ATOM 834 O O . THR A 1 109 ? -1.947 -4.119 -9.511 1.00 98.31 109 THR A O 1
ATOM 837 N N . SER A 1 110 ? -0.175 -5.519 -9.540 1.00 98.06 110 SER A N 1
ATOM 838 C CA . SER A 1 110 ? -0.063 -5.641 -8.081 1.00 98.06 110 SER A CA 1
ATOM 839 C C . SER A 1 110 ? 0.019 -4.270 -7.401 1.00 98.06 110 SER A C 1
ATOM 841 O O . SER A 1 110 ? -0.706 -4.016 -6.442 1.00 98.06 110 SER A O 1
ATOM 843 N N . ARG A 1 111 ? 0.848 -3.347 -7.914 1.00 97.88 111 ARG A N 1
ATOM 844 C CA . ARG A 1 111 ? 1.031 -2.007 -7.330 1.00 97.88 111 ARG A CA 1
ATOM 845 C C . ARG A 1 111 ? -0.229 -1.157 -7.396 1.00 97.88 111 ARG A C 1
ATOM 847 O O . ARG A 1 111 ? -0.561 -0.512 -6.408 1.00 97.88 111 ARG A O 1
ATOM 854 N N . VAL A 1 112 ? -0.942 -1.150 -8.518 1.00 98.19 112 VAL A N 1
ATOM 855 C CA . VAL A 1 112 ? -2.200 -0.397 -8.609 1.00 98.19 112 VAL A CA 1
ATOM 856 C C . VAL A 1 112 ? -3.259 -0.995 -7.681 1.00 98.19 112 VAL A C 1
ATOM 858 O O . VAL A 1 112 ? -3.929 -0.239 -6.980 1.00 98.19 112 VAL A O 1
ATOM 861 N N . ASP A 1 113 ? -3.359 -2.321 -7.607 1.00 97.62 113 ASP A N 1
ATOM 862 C CA . ASP A 1 113 ? -4.388 -2.996 -6.809 1.00 97.62 113 ASP A CA 1
ATOM 863 C C . ASP A 1 113 ? -4.161 -2.830 -5.305 1.00 97.62 113 ASP A C 1
ATOM 865 O O . ASP A 1 113 ? -5.089 -2.460 -4.580 1.00 97.62 113 ASP A O 1
ATOM 869 N N . ILE A 1 114 ? -2.924 -3.020 -4.826 1.00 97.38 114 ILE A N 1
ATOM 870 C CA . ILE A 1 114 ? -2.614 -2.806 -3.408 1.00 97.38 114 ILE A CA 1
ATOM 871 C C . ILE A 1 114 ? -2.834 -1.344 -3.012 1.00 97.38 114 ILE A C 1
ATOM 873 O O . ILE A 1 114 ? -3.460 -1.088 -1.984 1.00 97.38 114 ILE A O 1
ATOM 877 N N . HIS A 1 115 ? -2.369 -0.380 -3.817 1.00 97.56 115 HIS A N 1
ATOM 878 C CA . HIS A 1 115 ? -2.451 1.044 -3.475 1.00 97.56 115 HIS A CA 1
ATOM 879 C C . HIS A 1 115 ? -3.886 1.575 -3.508 1.00 97.56 115 HIS A C 1
ATOM 881 O O . HIS A 1 115 ? -4.245 2.382 -2.646 1.00 97.56 115 HIS A O 1
ATOM 887 N N . ASP A 1 116 ? -4.724 1.089 -4.428 1.00 95.81 116 ASP A N 1
ATOM 888 C CA . ASP A 1 116 ? -6.161 1.380 -4.433 1.00 95.81 116 ASP A CA 1
ATOM 889 C C . ASP A 1 116 ? -6.832 0.864 -3.157 1.00 95.81 116 ASP A C 1
ATOM 891 O O . ASP A 1 116 ? -7.583 1.594 -2.502 1.00 95.81 116 ASP A O 1
ATOM 895 N N . ALA A 1 117 ? -6.525 -0.377 -2.772 1.00 95.31 117 ALA A N 1
ATOM 896 C CA . ALA A 1 117 ? -7.139 -1.032 -1.628 1.00 95.31 117 ALA A CA 1
ATOM 897 C C . ALA A 1 117 ? -6.764 -0.373 -0.288 1.00 95.31 117 ALA A C 1
ATOM 899 O O . ALA A 1 117 ? -7.619 -0.203 0.584 1.00 95.31 117 ALA A O 1
ATOM 900 N N . VAL A 1 118 ? -5.501 0.037 -0.120 1.00 94.69 118 VAL A N 1
ATOM 901 C CA . VAL A 1 118 ? -5.004 0.606 1.148 1.00 94.69 118 VAL A CA 1
ATOM 902 C C . VAL A 1 118 ? -5.022 2.134 1.194 1.00 94.69 118 VAL A C 1
ATOM 904 O O . VAL A 1 118 ? -4.703 2.715 2.237 1.00 94.69 118 VAL A O 1
ATOM 907 N N . GLY A 1 119 ? -5.392 2.807 0.101 1.00 94.19 119 GLY A N 1
ATOM 908 C CA . GLY A 1 119 ? -5.209 4.248 -0.090 1.00 94.19 119 GLY A CA 1
ATOM 909 C C . GLY A 1 119 ? -5.670 5.134 1.076 1.00 94.19 119 GLY A C 1
ATOM 910 O O . GLY A 1 119 ? -4.867 5.933 1.569 1.00 94.19 119 GLY A O 1
ATOM 911 N N . PRO A 1 120 ? -6.916 5.007 1.577 1.00 91.56 120 PRO A N 1
ATOM 912 C CA . PRO A 1 120 ? -7.384 5.783 2.728 1.00 91.56 120 PRO A CA 1
ATOM 913 C C . PRO A 1 120 ? -6.505 5.598 3.973 1.00 91.56 120 PRO A C 1
ATOM 915 O O . PRO A 1 120 ? -6.026 6.581 4.539 1.00 91.56 120 PRO A O 1
ATOM 918 N N . THR A 1 121 ? -6.212 4.347 4.342 1.00 92.12 121 THR A N 1
ATOM 919 C CA . THR A 1 121 ? -5.370 4.028 5.506 1.00 92.12 121 THR A CA 1
ATOM 920 C C . THR A 1 121 ? -3.921 4.478 5.328 1.00 92.12 121 THR A C 1
ATOM 922 O O . THR A 1 121 ? -3.307 4.972 6.271 1.00 92.12 121 THR A O 1
ATOM 925 N N . ARG A 1 122 ? -3.372 4.384 4.111 1.00 94.62 122 ARG A N 1
ATOM 926 C CA . ARG A 1 122 ? -1.998 4.791 3.797 1.00 94.62 122 ARG A CA 1
ATOM 927 C C . ARG A 1 122 ? -1.824 6.300 3.929 1.00 94.62 122 ARG A C 1
ATOM 929 O O . ARG A 1 122 ? -0.881 6.741 4.579 1.00 94.62 122 ARG A O 1
ATOM 936 N N . ARG A 1 123 ? -2.760 7.094 3.397 1.00 94.00 123 ARG A N 1
ATOM 937 C CA . ARG A 1 123 ? -2.751 8.561 3.552 1.00 94.00 123 ARG A CA 1
ATOM 938 C C . ARG A 1 123 ? -2.878 8.974 5.015 1.00 94.00 123 ARG A C 1
ATOM 940 O O . ARG A 1 123 ? -2.103 9.805 5.482 1.00 94.00 123 ARG A O 1
ATOM 947 N N . ALA A 1 124 ? -3.796 8.343 5.748 1.00 92.12 124 ALA A N 1
ATOM 948 C CA . ALA A 1 124 ? -3.967 8.551 7.183 1.00 92.12 124 ALA A CA 1
ATOM 949 C C . ALA A 1 124 ? -2.685 8.235 7.983 1.00 92.12 124 ALA A C 1
ATOM 951 O O . ALA A 1 124 ? -2.372 8.951 8.937 1.00 92.12 124 ALA A O 1
ATOM 952 N N . ALA A 1 125 ? -1.935 7.202 7.583 1.00 93.31 125 ALA A N 1
ATOM 953 C CA . ALA A 1 125 ? -0.641 6.846 8.165 1.00 93.31 125 ALA A CA 1
ATOM 954 C C . ALA A 1 125 ? 0.464 7.846 7.829 1.00 93.31 125 ALA A C 1
ATOM 956 O O . ALA A 1 125 ? 1.172 8.276 8.737 1.00 93.31 125 ALA A O 1
ATOM 957 N N . ILE A 1 126 ? 0.582 8.268 6.567 1.00 94.44 126 ILE A N 1
ATOM 958 C CA . ILE A 1 126 ? 1.570 9.270 6.141 1.00 94.44 126 ILE A CA 1
ATOM 959 C C . ILE A 1 126 ? 1.363 10.588 6.893 1.00 94.44 126 ILE A C 1
ATOM 961 O O . ILE A 1 126 ? 2.322 11.151 7.410 1.00 94.44 126 ILE A O 1
ATOM 965 N N . GLN A 1 127 ? 0.116 11.043 7.032 1.00 92.25 127 GLN A N 1
ATOM 966 C CA . GLN A 1 127 ? -0.209 12.280 7.749 1.00 92.25 127 GLN A CA 1
ATOM 967 C C . GLN A 1 127 ? 0.247 12.267 9.220 1.00 92.25 127 GLN A C 1
ATOM 969 O O . GLN A 1 127 ? 0.534 13.320 9.785 1.00 92.25 127 GLN A O 1
ATOM 974 N N . ARG A 1 128 ? 0.298 11.090 9.853 1.00 90.12 128 ARG A N 1
ATOM 975 C CA . ARG A 1 128 ? 0.531 10.938 11.299 1.00 90.12 128 ARG A CA 1
ATOM 976 C C . ARG A 1 128 ? 1.902 10.373 11.660 1.00 90.12 128 ARG A C 1
ATOM 978 O O . ARG A 1 128 ? 2.252 10.350 12.836 1.00 90.12 128 ARG A O 1
ATOM 985 N N . SER A 1 129 ? 2.684 9.914 10.688 1.00 93.31 129 SER A N 1
ATOM 986 C CA . SER A 1 129 ? 3.947 9.208 10.942 1.00 93.31 129 SER A CA 1
ATOM 987 C C . SER A 1 129 ? 4.984 10.067 11.669 1.00 93.31 129 SER A C 1
ATOM 989 O O . SER A 1 129 ? 5.749 9.543 12.472 1.00 93.31 129 SER A O 1
ATOM 991 N N . ALA A 1 130 ? 4.964 11.388 11.472 1.00 92.81 130 ALA A N 1
ATOM 992 C CA . ALA A 1 130 ? 5.873 12.315 12.146 1.00 92.81 130 ALA A CA 1
ATOM 993 C C . ALA A 1 130 ? 5.733 12.314 13.681 1.00 92.81 130 ALA A C 1
ATOM 995 O O . ALA A 1 130 ? 6.692 12.624 14.381 1.00 92.81 130 ALA A O 1
ATOM 996 N N . THR A 1 131 ? 4.553 11.971 14.208 1.00 90.50 131 THR A N 1
ATOM 997 C CA . THR A 1 131 ? 4.262 11.963 15.652 1.00 90.50 131 THR A CA 1
ATOM 998 C C . THR A 1 131 ? 3.891 10.581 16.186 1.00 90.50 131 THR A C 1
ATOM 1000 O O . THR A 1 131 ? 3.608 10.441 17.373 1.00 90.50 131 THR A O 1
ATOM 1003 N N . ASN A 1 132 ? 3.904 9.550 15.337 1.00 91.06 132 ASN A N 1
ATOM 1004 C CA . ASN A 1 132 ? 3.576 8.180 15.710 1.00 91.06 132 ASN A CA 1
ATOM 1005 C C . ASN A 1 132 ? 4.647 7.206 15.173 1.00 91.06 132 ASN A C 1
ATOM 1007 O O . ASN A 1 132 ? 4.623 6.863 13.984 1.00 91.06 132 ASN A O 1
ATOM 1011 N N . PRO A 1 133 ? 5.563 6.721 16.035 1.00 93.00 133 PRO A N 1
ATOM 1012 C CA . PRO A 1 133 ? 6.665 5.859 15.612 1.00 93.00 133 PRO A CA 1
ATOM 1013 C C . PRO A 1 133 ? 6.196 4.497 15.087 1.00 93.00 133 PRO A C 1
ATOM 1015 O O . PRO A 1 133 ? 6.807 3.971 14.163 1.00 93.00 133 PRO A O 1
ATOM 1018 N N . ILE A 1 134 ? 5.079 3.952 15.588 1.00 93.38 134 ILE A N 1
ATOM 1019 C CA . ILE A 1 134 ? 4.528 2.671 15.111 1.00 93.38 134 ILE A CA 1
ATOM 1020 C C . ILE A 1 134 ? 4.133 2.780 13.632 1.00 93.38 134 ILE A C 1
ATOM 1022 O O . ILE A 1 134 ? 4.427 1.887 12.834 1.00 93.38 134 ILE A O 1
ATOM 1026 N N . LEU A 1 135 ? 3.502 3.892 13.246 1.00 93.38 135 LEU A N 1
ATOM 1027 C CA . LEU A 1 135 ? 3.138 4.147 11.852 1.00 93.38 135 LEU A CA 1
ATOM 1028 C C . LEU A 1 135 ? 4.368 4.422 10.988 1.00 93.38 135 LEU A C 1
ATOM 1030 O O . LEU A 1 135 ? 4.450 3.892 9.882 1.00 93.38 135 LEU A O 1
ATOM 1034 N N . ALA A 1 136 ? 5.326 5.212 11.481 1.00 95.75 136 ALA A N 1
ATOM 1035 C CA . ALA A 1 136 ? 6.569 5.481 10.761 1.00 95.75 136 ALA A CA 1
ATOM 1036 C C . ALA A 1 136 ? 7.343 4.188 10.458 1.00 95.75 136 ALA A C 1
ATOM 1038 O O . ALA A 1 136 ? 7.720 3.944 9.311 1.00 95.75 136 ALA A O 1
ATOM 1039 N N . GLU A 1 137 ? 7.504 3.321 11.460 1.00 96.56 137 GLU A N 1
ATOM 1040 C CA . GLU A 1 137 ? 8.122 2.006 11.299 1.00 96.56 137 GLU A CA 1
ATOM 1041 C C . GLU A 1 137 ? 7.375 1.151 10.277 1.00 96.56 137 GLU A C 1
ATOM 1043 O O . GLU A 1 137 ? 8.005 0.523 9.427 1.00 96.56 137 GLU A O 1
ATOM 1048 N N . GLN A 1 138 ? 6.040 1.128 10.322 1.00 95.94 138 GLN A N 1
ATOM 1049 C CA . GLN A 1 138 ? 5.265 0.315 9.391 1.00 95.94 138 GLN A CA 1
ATOM 1050 C C . GLN A 1 138 ? 5.353 0.814 7.946 1.00 95.94 138 GLN A C 1
ATOM 1052 O O . GLN A 1 138 ? 5.466 0.007 7.015 1.00 95.94 138 GLN A O 1
ATOM 1057 N N . LEU A 1 139 ? 5.316 2.132 7.739 1.00 96.06 139 LEU A N 1
ATOM 1058 C CA . LEU A 1 139 ? 5.493 2.731 6.417 1.00 96.06 139 LEU A CA 1
ATOM 1059 C C . LEU A 1 139 ? 6.861 2.359 5.834 1.00 96.06 139 LEU A C 1
ATOM 1061 O O . LEU A 1 139 ? 6.922 1.961 4.668 1.00 96.06 139 LEU A O 1
ATOM 1065 N N . GLU A 1 140 ? 7.917 2.419 6.649 1.00 97.06 140 GLU A N 1
ATOM 1066 C CA . GLU A 1 140 ? 9.283 2.066 6.252 1.00 97.06 140 GLU A CA 1
ATOM 1067 C C . GLU A 1 140 ? 9.445 0.563 5.983 1.00 97.06 140 GLU A C 1
ATOM 1069 O O . GLU A 1 140 ? 10.027 0.190 4.965 1.00 97.06 140 GLU A O 1
ATOM 1074 N N . ARG A 1 141 ? 8.882 -0.311 6.832 1.00 96.44 141 ARG A N 1
ATOM 1075 C CA . ARG A 1 141 ? 8.865 -1.768 6.593 1.00 96.44 141 ARG A CA 1
ATOM 1076 C C . ARG A 1 141 ? 8.204 -2.097 5.259 1.00 96.44 141 ARG A C 1
ATOM 1078 O O . ARG A 1 141 ? 8.768 -2.836 4.459 1.00 96.44 141 ARG A O 1
ATOM 1085 N N . THR A 1 142 ? 7.048 -1.490 4.995 1.00 95.88 142 THR A N 1
ATOM 1086 C CA . THR A 1 142 ? 6.338 -1.674 3.723 1.00 95.88 142 THR A CA 1
ATOM 1087 C C . THR A 1 142 ? 7.183 -1.169 2.554 1.00 95.88 142 THR A C 1
ATOM 1089 O O . THR A 1 142 ? 7.317 -1.862 1.555 1.00 95.88 142 THR A O 1
ATOM 1092 N N . ARG A 1 143 ? 7.790 0.021 2.672 1.00 95.00 143 ARG A N 1
ATOM 1093 C CA . ARG A 1 143 ? 8.622 0.606 1.610 1.00 95.00 143 ARG A CA 1
ATOM 1094 C C . ARG A 1 143 ? 9.786 -0.317 1.233 1.00 95.00 143 ARG A C 1
ATOM 1096 O O . ARG A 1 143 ? 10.018 -0.520 0.048 1.00 95.00 143 ARG A O 1
ATOM 1103 N N . ARG A 1 144 ? 10.481 -0.894 2.221 1.00 96.44 144 ARG A N 1
ATOM 1104 C CA . ARG A 1 144 ? 11.584 -1.844 1.989 1.00 96.44 144 ARG A CA 1
ATOM 1105 C C . ARG A 1 144 ? 11.115 -3.105 1.277 1.00 96.44 144 ARG A C 1
ATOM 1107 O O . ARG A 1 144 ? 11.688 -3.446 0.252 1.00 96.44 144 ARG A O 1
ATOM 1114 N N . LEU A 1 145 ? 10.035 -3.721 1.757 1.00 95.88 145 LEU A N 1
ATOM 1115 C CA . LEU A 1 145 ? 9.471 -4.924 1.141 1.00 95.88 145 LEU A CA 1
ATOM 1116 C C . LEU A 1 145 ? 9.109 -4.683 -0.332 1.00 95.88 145 LEU A C 1
ATOM 1118 O O . LEU A 1 145 ? 9.449 -5.478 -1.204 1.00 95.88 145 LEU A O 1
ATOM 1122 N N . LEU A 1 146 ? 8.453 -3.558 -0.634 1.00 95.88 146 LEU A N 1
ATOM 1123 C CA . LEU A 1 146 ? 8.074 -3.236 -2.010 1.00 95.88 146 LEU A CA 1
ATOM 1124 C C . LEU A 1 146 ? 9.287 -2.904 -2.895 1.00 95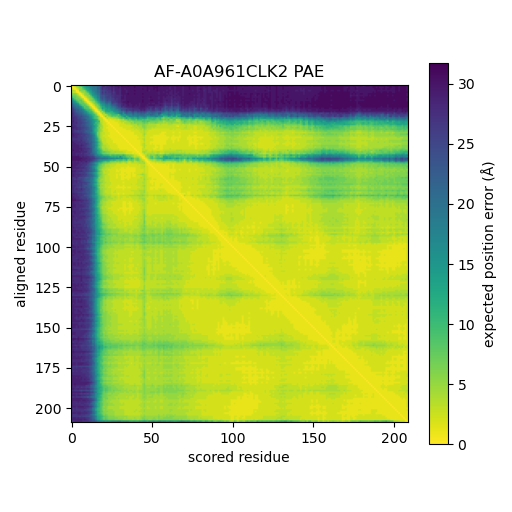.88 146 LEU A C 1
ATOM 1126 O O . LEU A 1 146 ? 9.246 -3.204 -4.087 1.00 95.88 146 LEU A O 1
ATOM 1130 N N . ALA A 1 147 ? 10.347 -2.309 -2.342 1.00 96.06 147 ALA A N 1
ATOM 1131 C CA . ALA A 1 147 ? 11.599 -2.060 -3.059 1.00 96.06 147 ALA A CA 1
ATOM 1132 C C . ALA A 1 147 ? 12.358 -3.364 -3.359 1.00 96.06 147 ALA A C 1
ATOM 1134 O O . ALA A 1 147 ? 12.826 -3.562 -4.478 1.00 96.06 147 ALA A O 1
ATOM 1135 N N . GLU A 1 148 ? 12.407 -4.296 -2.405 1.00 97.38 148 GLU A N 1
ATOM 1136 C CA . GLU A 1 148 ? 12.991 -5.632 -2.592 1.00 97.38 148 GLU A CA 1
ATOM 1137 C C . GLU A 1 148 ? 12.280 -6.403 -3.712 1.00 97.38 148 GLU A C 1
ATOM 1139 O O . GLU A 1 148 ? 12.938 -6.997 -4.564 1.00 97.38 148 GLU A O 1
ATOM 1144 N N . GLN A 1 149 ? 10.946 -6.319 -3.782 1.00 97.75 149 GLN A N 1
ATOM 1145 C CA . GLN A 1 149 ? 10.182 -6.887 -4.896 1.00 97.75 149 GLN A CA 1
ATOM 1146 C C . GLN A 1 149 ? 10.556 -6.267 -6.247 1.00 97.75 149 GLN A C 1
ATOM 1148 O O . GLN A 1 149 ? 10.675 -6.996 -7.224 1.00 97.75 149 GLN A O 1
ATOM 1153 N N . VAL A 1 150 ? 10.756 -4.945 -6.325 1.00 98.19 150 VAL A N 1
ATOM 1154 C CA . VAL A 1 150 ? 11.181 -4.275 -7.570 1.00 98.19 150 VAL A CA 1
ATOM 1155 C C . VAL A 1 150 ? 12.570 -4.751 -7.989 1.00 98.19 150 VAL A C 1
ATOM 1157 O O . VAL A 1 150 ? 12.778 -5.086 -9.155 1.00 98.19 150 VAL A O 1
ATOM 1160 N N . ALA A 1 151 ? 13.505 -4.819 -7.039 1.00 98.12 151 ALA A N 1
ATOM 1161 C CA . ALA A 1 151 ? 14.861 -5.287 -7.294 1.00 98.12 151 ALA A CA 1
ATOM 1162 C C . ALA A 1 151 ? 14.881 -6.742 -7.786 1.00 98.12 151 ALA A C 1
ATOM 1164 O O . ALA A 1 151 ? 15.582 -7.044 -8.747 1.00 98.12 151 ALA A O 1
ATOM 1165 N N . ALA A 1 152 ? 14.086 -7.621 -7.171 1.00 98.38 152 ALA A N 1
ATOM 1166 C CA . ALA A 1 152 ? 13.965 -9.017 -7.581 1.00 98.38 152 ALA A CA 1
ATOM 1167 C C . ALA A 1 152 ? 13.277 -9.167 -8.949 1.00 98.38 152 ALA A C 1
ATOM 1169 O O . ALA A 1 152 ? 13.755 -9.912 -9.802 1.00 98.38 152 ALA A O 1
ATOM 1170 N N . GLN A 1 153 ? 12.192 -8.423 -9.190 1.00 98.56 153 GLN A N 1
ATOM 1171 C CA . GLN A 1 153 ? 11.414 -8.499 -10.431 1.00 98.56 153 GLN A CA 1
ATOM 1172 C C . GLN A 1 153 ? 12.247 -8.144 -11.670 1.00 98.56 153 GLN A C 1
ATOM 1174 O O . GLN A 1 153 ? 12.066 -8.740 -12.733 1.00 98.56 153 GLN A O 1
ATOM 1179 N N . PHE A 1 154 ? 13.164 -7.185 -11.532 1.00 98.62 154 PHE A N 1
ATOM 1180 C CA . PHE A 1 154 ? 13.987 -6.662 -12.626 1.00 98.62 154 PHE A CA 1
ATOM 1181 C C . PHE A 1 154 ? 15.483 -6.912 -12.416 1.00 98.62 154 PHE A C 1
ATOM 1183 O O . PHE A 1 154 ? 16.320 -6.149 -12.903 1.00 98.62 154 PHE A O 1
ATOM 1190 N N . ALA A 1 155 ? 15.836 -7.965 -11.669 1.00 98.31 155 ALA A N 1
ATOM 1191 C CA . ALA A 1 155 ? 17.229 -8.298 -11.389 1.00 98.31 155 ALA A CA 1
ATOM 1192 C C . ALA A 1 155 ? 18.080 -8.425 -12.671 1.00 98.31 155 ALA A C 1
ATOM 1194 O O . ALA A 1 155 ? 19.129 -7.781 -12.714 1.00 98.31 155 ALA A O 1
ATOM 1195 N N . PRO A 1 156 ? 17.640 -9.116 -13.749 1.00 97.81 156 PRO A N 1
ATOM 1196 C CA . PRO A 1 156 ? 18.421 -9.199 -14.987 1.00 97.81 156 PRO A CA 1
ATOM 1197 C C . PRO A 1 156 ? 18.744 -7.826 -15.596 1.00 97.81 156 PRO A C 1
ATOM 1199 O O . PRO A 1 156 ? 19.886 -7.555 -15.976 1.00 97.81 156 PRO A O 1
ATOM 1202 N N . GLU A 1 157 ? 17.757 -6.929 -15.650 1.00 98.25 157 GLU A N 1
ATOM 1203 C CA . GLU A 1 157 ? 17.896 -5.591 -16.231 1.00 98.25 157 GLU A CA 1
ATOM 1204 C C . GLU A 1 157 ? 18.774 -4.678 -15.371 1.00 98.25 157 GLU A C 1
ATOM 1206 O O . GLU A 1 157 ? 19.552 -3.881 -15.899 1.00 98.25 157 GLU A O 1
ATOM 1211 N N . LEU A 1 158 ? 18.670 -4.794 -14.046 1.00 98.19 158 LEU A N 1
ATOM 1212 C CA . LEU A 1 158 ? 19.476 -4.039 -13.089 1.00 98.19 158 LEU A CA 1
ATOM 1213 C C . LEU A 1 158 ? 20.931 -4.526 -13.076 1.00 98.19 158 LEU A C 1
ATOM 1215 O O . LEU A 1 158 ? 21.865 -3.718 -13.031 1.00 98.19 158 LEU A O 1
ATOM 1219 N N . GLU A 1 159 ? 21.147 -5.838 -13.123 1.00 97.44 159 GLU A N 1
ATOM 1220 C CA . GLU A 1 159 ? 22.471 -6.455 -13.056 1.00 97.44 159 GLU A CA 1
ATOM 1221 C C . GLU A 1 159 ? 23.297 -6.237 -14.322 1.00 97.44 159 GLU A C 1
ATOM 1223 O O . GLU A 1 159 ? 24.514 -6.062 -14.222 1.00 97.44 159 GLU A O 1
ATOM 1228 N N . ALA A 1 160 ? 22.643 -6.119 -15.481 1.00 97.12 160 ALA A N 1
ATOM 1229 C CA . ALA A 1 160 ? 23.284 -5.762 -16.745 1.00 97.12 160 ALA A CA 1
ATOM 1230 C C . ALA A 1 160 ? 23.911 -4.350 -16.749 1.00 97.12 160 ALA A C 1
ATOM 1232 O O . ALA A 1 160 ? 24.707 -4.025 -17.632 1.00 97.12 160 ALA A O 1
ATOM 1233 N N . ARG A 1 161 ? 23.566 -3.491 -15.779 1.00 96.81 161 ARG A N 1
ATOM 1234 C CA . ARG A 1 161 ? 24.077 -2.116 -15.663 1.00 96.81 161 ARG A CA 1
ATOM 1235 C C . ARG A 1 161 ? 25.262 -2.031 -14.698 1.00 96.81 161 ARG A C 1
ATOM 1237 O O . ARG A 1 161 ? 25.361 -2.788 -13.726 1.00 96.81 161 ARG A O 1
ATOM 1244 N N . ASP A 1 162 ? 26.126 -1.038 -14.921 1.00 97.94 162 ASP A N 1
ATOM 1245 C CA . ASP A 1 162 ? 27.166 -0.661 -13.959 1.00 97.94 162 ASP A CA 1
ATOM 1246 C C . ASP A 1 162 ? 26.565 -0.138 -12.639 1.00 97.94 162 ASP A C 1
ATOM 1248 O O . ASP A 1 162 ? 25.379 0.186 -12.552 1.00 97.94 162 ASP A O 1
ATOM 1252 N N . ARG A 1 163 ? 27.373 -0.060 -11.573 1.00 96.62 163 ARG A N 1
ATOM 1253 C CA . ARG A 1 163 ? 26.872 0.293 -10.232 1.00 96.62 163 ARG A CA 1
ATOM 1254 C C . ARG A 1 163 ? 26.147 1.656 -10.192 1.00 96.62 163 ARG A C 1
ATOM 1256 O O . ARG A 1 163 ? 25.062 1.705 -9.607 1.00 96.62 163 ARG A O 1
ATOM 1263 N N . PRO A 1 164 ? 26.669 2.751 -10.786 1.00 97.75 164 PRO A N 1
ATOM 1264 C CA . PRO A 1 164 ? 25.953 4.029 -10.819 1.00 97.75 164 PRO A CA 1
ATOM 1265 C C . PRO A 1 164 ? 24.658 4.015 -11.646 1.00 97.75 164 PRO A C 1
ATOM 1267 O O . PRO A 1 164 ? 23.676 4.648 -11.256 1.00 97.75 164 PRO A O 1
ATOM 1270 N N . ALA A 1 165 ? 24.626 3.342 -12.798 1.00 97.56 165 ALA A N 1
ATOM 1271 C CA . ALA A 1 165 ? 23.426 3.236 -13.627 1.00 97.56 165 ALA A CA 1
ATOM 1272 C C . ALA A 1 165 ? 22.373 2.330 -12.981 1.00 97.56 165 ALA A C 1
ATOM 1274 O O . ALA A 1 165 ? 21.205 2.705 -12.949 1.00 97.56 165 ALA A O 1
ATOM 1275 N N . ARG A 1 166 ? 22.786 1.213 -12.373 1.00 97.81 166 ARG A N 1
ATOM 1276 C CA . ARG A 1 166 ? 21.920 0.319 -11.593 1.00 97.81 166 ARG A CA 1
ATOM 1277 C C . ARG A 1 166 ? 21.216 1.057 -10.462 1.00 97.81 166 ARG A C 1
ATOM 1279 O O . ARG A 1 166 ? 20.006 0.935 -10.323 1.00 97.81 166 ARG A O 1
ATOM 1286 N N . ALA A 1 167 ? 21.953 1.853 -9.684 1.00 97.00 167 ALA A N 1
ATOM 1287 C CA . ALA A 1 167 ? 21.378 2.623 -8.582 1.00 97.00 167 ALA A CA 1
ATOM 1288 C C . ALA A 1 167 ? 20.342 3.651 -9.068 1.00 97.00 167 ALA A C 1
ATOM 1290 O O . ALA A 1 167 ? 19.283 3.794 -8.463 1.00 97.00 167 ALA A O 1
ATOM 1291 N N . ARG A 1 168 ? 20.622 4.343 -10.183 1.00 98.06 168 ARG A N 1
ATOM 1292 C CA . ARG A 1 168 ? 19.686 5.310 -10.780 1.00 98.06 168 ARG A CA 1
ATOM 1293 C C . ARG A 1 168 ? 18.442 4.637 -11.355 1.00 98.06 168 ARG A C 1
ATOM 1295 O O . ARG A 1 168 ? 17.346 5.141 -11.138 1.00 98.06 168 ARG A O 1
ATOM 1302 N N . LEU A 1 169 ? 18.609 3.513 -12.054 1.00 98.25 169 LEU A N 1
ATOM 1303 C CA . LEU A 1 169 ? 17.497 2.744 -12.604 1.00 98.25 169 LEU A CA 1
ATOM 1304 C C . LEU A 1 169 ? 16.613 2.196 -11.480 1.00 98.25 169 LEU A C 1
ATOM 1306 O O . LEU A 1 169 ? 15.417 2.452 -11.492 1.00 98.25 169 LEU A O 1
ATOM 1310 N N . GLY A 1 170 ? 17.199 1.550 -10.467 1.00 97.75 170 GLY A N 1
ATOM 1311 C CA . GLY A 1 170 ? 16.459 1.061 -9.300 1.00 97.75 170 GLY A CA 1
ATOM 1312 C C . GLY A 1 170 ? 15.653 2.166 -8.616 1.00 97.75 170 GLY A C 1
ATOM 1313 O O . GLY A 1 170 ? 14.448 2.020 -8.439 1.00 97.75 170 GLY A O 1
ATOM 1314 N N . ALA A 1 171 ? 16.274 3.320 -8.348 1.00 97.56 171 ALA A N 1
ATOM 1315 C CA . ALA A 1 171 ? 15.581 4.466 -7.759 1.00 97.56 171 ALA A CA 1
ATOM 1316 C C . ALA A 1 171 ? 14.426 4.993 -8.634 1.00 97.56 171 ALA A C 1
ATOM 1318 O O . ALA A 1 171 ? 13.389 5.387 -8.105 1.00 97.56 171 ALA A O 1
ATOM 1319 N N . ALA A 1 172 ? 14.579 4.995 -9.962 1.00 98.50 172 ALA A N 1
ATOM 1320 C CA . ALA A 1 172 ? 13.523 5.418 -10.882 1.00 98.50 172 ALA A CA 1
ATOM 1321 C C . ALA A 1 172 ? 12.343 4.430 -10.907 1.00 98.50 172 ALA A C 1
ATOM 1323 O O . ALA A 1 172 ? 11.189 4.858 -10.874 1.00 98.50 172 ALA A O 1
ATOM 1324 N N . LEU A 1 173 ? 12.624 3.123 -10.927 1.00 98.56 173 LEU A N 1
ATOM 1325 C CA . LEU A 1 173 ? 11.598 2.077 -10.879 1.00 98.56 173 LEU A CA 1
ATOM 1326 C C . LEU A 1 173 ? 10.838 2.112 -9.551 1.00 98.56 173 LEU A C 1
ATOM 1328 O O . LEU A 1 173 ? 9.609 2.085 -9.546 1.00 98.56 173 LEU A O 1
ATOM 1332 N N . GLU A 1 174 ? 11.560 2.227 -8.433 1.00 97.00 174 GLU A N 1
ATOM 1333 C CA . GLU A 1 174 ? 10.960 2.379 -7.109 1.00 97.00 174 GLU A CA 1
ATOM 1334 C C . GLU A 1 174 ? 10.054 3.608 -7.056 1.00 97.00 174 GLU A C 1
ATOM 1336 O O . GLU A 1 174 ? 8.898 3.470 -6.661 1.00 97.00 174 GLU A O 1
ATOM 1341 N N . LEU A 1 175 ? 10.545 4.775 -7.502 1.00 98.06 175 LEU A N 1
ATOM 1342 C CA . LEU A 1 175 ? 9.787 6.027 -7.521 1.00 98.06 175 LEU A CA 1
ATOM 1343 C C . LEU A 1 175 ? 8.451 5.860 -8.250 1.00 98.06 175 LEU A C 1
ATOM 1345 O O . LEU A 1 175 ? 7.411 6.171 -7.675 1.00 98.06 175 LEU A O 1
ATOM 1349 N N . LEU A 1 176 ? 8.467 5.334 -9.478 1.00 98.38 176 LEU A N 1
ATOM 1350 C CA . LEU A 1 176 ? 7.260 5.160 -10.294 1.00 98.38 176 LEU A CA 1
ATOM 1351 C C . LEU A 1 176 ? 6.221 4.239 -9.643 1.00 98.38 176 LEU A C 1
ATOM 1353 O O . LEU A 1 176 ? 5.023 4.446 -9.820 1.00 98.38 176 LEU A O 1
ATOM 1357 N N . LEU A 1 177 ? 6.667 3.241 -8.880 1.00 98.31 177 LEU A N 1
ATOM 1358 C CA . LEU A 1 177 ? 5.808 2.238 -8.246 1.00 98.31 177 LEU A CA 1
ATOM 1359 C C . LEU A 1 177 ? 5.435 2.586 -6.792 1.00 98.31 177 LEU A C 1
ATOM 1361 O O . LEU A 1 177 ? 4.777 1.789 -6.109 1.00 98.31 177 LEU A O 1
ATOM 1365 N N . THR A 1 178 ? 5.835 3.765 -6.302 1.00 97.25 178 THR A N 1
ATOM 1366 C CA . THR A 1 178 ? 5.458 4.249 -4.969 1.00 97.25 178 THR A CA 1
ATOM 1367 C C . THR A 1 178 ? 3.956 4.476 -4.833 1.00 97.25 178 THR A C 1
ATOM 1369 O O . THR A 1 178 ? 3.228 4.668 -5.810 1.00 97.25 178 THR A O 1
ATOM 1372 N N . PHE A 1 179 ? 3.496 4.506 -3.579 1.00 98.00 179 PHE A N 1
ATOM 1373 C CA . PHE A 1 179 ? 2.132 4.920 -3.273 1.00 98.00 179 PHE A CA 1
ATOM 1374 C C . PHE A 1 179 ? 1.869 6.347 -3.765 1.00 98.00 179 PHE A C 1
ATOM 1376 O O . PHE A 1 179 ? 0.823 6.606 -4.339 1.00 98.00 179 PHE A O 1
ATOM 1383 N N . GLU A 1 180 ? 2.820 7.259 -3.577 1.00 97.12 180 GLU A N 1
ATOM 1384 C CA . GLU A 1 180 ? 2.713 8.670 -3.934 1.00 97.12 180 GLU A CA 1
ATOM 1385 C C . GLU A 1 180 ? 2.523 8.865 -5.442 1.00 97.12 180 GLU A C 1
ATOM 1387 O O . GLU A 1 180 ? 1.662 9.641 -5.853 1.00 97.12 180 GLU A O 1
ATOM 1392 N N . SER A 1 181 ? 3.270 8.136 -6.277 1.00 97.69 181 SER A N 1
ATOM 1393 C CA . SER A 1 181 ? 3.104 8.189 -7.734 1.00 97.69 181 SER A CA 1
ATOM 1394 C C . SER A 1 181 ? 1.744 7.660 -8.179 1.00 97.69 181 SER A C 1
ATOM 1396 O O . SER A 1 181 ? 1.080 8.297 -9.000 1.00 97.69 181 SER A O 1
ATOM 1398 N N . VAL A 1 182 ? 1.291 6.538 -7.613 1.00 98.19 182 VAL A N 1
ATOM 1399 C CA . VAL A 1 182 ? -0.034 5.990 -7.931 1.00 98.19 182 VAL A CA 1
ATOM 1400 C C . VAL A 1 182 ? -1.151 6.902 -7.411 1.00 98.19 182 VAL A C 1
ATOM 1402 O O . VAL A 1 182 ? -2.056 7.232 -8.172 1.00 98.19 182 VAL A O 1
ATOM 1405 N N . ASP A 1 183 ? -1.079 7.391 -6.171 1.00 97.75 183 ASP A N 1
ATOM 1406 C CA . ASP A 1 183 ? -2.072 8.305 -5.582 1.00 97.75 183 ASP A CA 1
ATOM 1407 C C . ASP A 1 183 ? -2.144 9.627 -6.363 1.00 97.75 183 ASP A C 1
ATOM 1409 O O . ASP A 1 183 ? -3.239 10.130 -6.609 1.00 97.75 183 ASP A O 1
ATOM 1413 N N . GLN A 1 184 ? -1.014 10.148 -6.853 1.00 98.00 184 GLN A N 1
ATOM 1414 C CA . GLN A 1 184 ? -0.97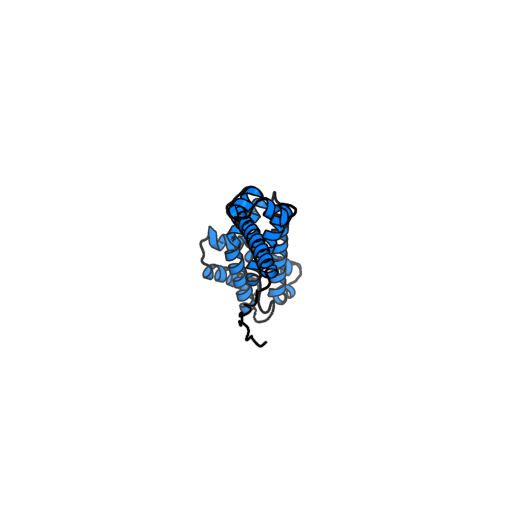5 11.323 -7.729 1.00 98.00 184 GLN A CA 1
ATOM 1415 C C . GLN A 1 184 ? -1.724 11.076 -9.049 1.00 98.00 184 GLN A C 1
ATOM 1417 O O . GLN A 1 184 ? -2.559 11.893 -9.445 1.00 98.00 184 GLN A O 1
ATOM 1422 N N . LEU A 1 185 ? -1.461 9.954 -9.731 1.00 98.25 185 LEU A N 1
ATOM 1423 C CA . LEU A 1 185 ? -2.152 9.598 -10.979 1.00 98.25 185 LEU A CA 1
ATOM 1424 C C . LEU A 1 185 ? -3.658 9.398 -10.747 1.00 98.25 185 LEU A C 1
ATOM 1426 O O . LEU A 1 185 ? -4.479 9.901 -11.514 1.00 98.25 185 LEU A O 1
ATOM 1430 N N . ARG A 1 186 ? -4.029 8.718 -9.657 1.00 97.19 186 ARG A N 1
ATOM 1431 C CA . ARG A 1 186 ? -5.421 8.369 -9.343 1.00 97.19 186 ARG A CA 1
ATOM 1432 C C . ARG A 1 186 ? -6.244 9.538 -8.817 1.00 97.19 186 ARG A C 1
ATOM 1434 O O . ARG A 1 186 ? -7.353 9.756 -9.293 1.00 97.19 186 ARG A O 1
ATOM 1441 N N . ARG A 1 187 ? -5.743 10.289 -7.832 1.00 96.50 187 ARG A N 1
ATOM 1442 C CA . ARG A 1 187 ? -6.513 11.350 -7.156 1.00 96.50 187 ARG A CA 1
ATOM 1443 C C . ARG A 1 187 ? -6.310 12.734 -7.741 1.00 96.50 187 ARG A C 1
ATOM 1445 O O . ARG A 1 187 ? -7.266 13.500 -7.763 1.00 96.50 187 ARG A O 1
ATOM 1452 N N . VAL A 1 188 ? -5.089 13.078 -8.143 1.00 97.31 188 VAL A N 1
ATOM 1453 C CA . VAL A 1 188 ? -4.778 14.442 -8.597 1.00 97.31 188 VAL A CA 1
ATOM 1454 C C . VAL A 1 188 ? -4.997 14.573 -10.096 1.00 97.31 188 VAL A C 1
ATOM 1456 O O . VAL A 1 188 ? -5.608 15.540 -10.539 1.00 97.31 188 VAL A O 1
ATOM 1459 N N . GLN A 1 189 ? -4.559 13.582 -10.874 1.00 98.00 189 GLN A N 1
ATOM 1460 C CA . GLN A 1 189 ? -4.776 13.566 -12.324 1.00 98.00 189 GLN A CA 1
ATOM 1461 C C . GLN A 1 189 ? -6.095 12.891 -12.730 1.00 98.00 189 GLN A C 1
ATOM 1463 O O . GLN A 1 189 ? -6.523 13.034 -13.872 1.00 98.00 189 GLN A O 1
ATOM 1468 N N . GLY A 1 190 ? -6.758 12.185 -11.808 1.00 97.56 190 GLY A N 1
ATOM 1469 C CA . GLY A 1 190 ? -8.077 11.590 -12.037 1.00 97.56 190 GLY A CA 1
ATOM 1470 C C . GLY A 1 190 ? -8.078 10.390 -12.986 1.00 97.56 190 GLY A C 1
ATOM 1471 O O . GLY A 1 190 ? -9.122 10.069 -13.551 1.00 97.56 190 GLY A O 1
ATOM 1472 N N . LEU A 1 191 ? -6.931 9.733 -13.189 1.00 98.44 191 LEU A N 1
ATOM 1473 C CA . LEU A 1 191 ? -6.848 8.573 -14.071 1.00 98.44 191 LEU A CA 1
ATOM 1474 C C . LEU A 1 191 ? -7.564 7.360 -13.466 1.00 98.44 191 LEU A C 1
ATOM 1476 O O . LEU A 1 191 ? -7.502 7.097 -12.261 1.00 98.44 191 LEU A O 1
ATOM 1480 N N . GLY A 1 192 ? -8.205 6.571 -14.330 1.00 98.06 192 GLY A N 1
ATOM 1481 C CA . GLY A 1 192 ? -8.721 5.254 -13.964 1.00 98.06 192 GLY A CA 1
ATOM 1482 C C . GLY A 1 192 ? -7.593 4.240 -13.740 1.00 98.06 192 GLY A C 1
ATOM 1483 O O . GLY A 1 192 ? -6.440 4.471 -14.114 1.00 98.06 192 GLY A O 1
ATOM 1484 N N . ALA A 1 193 ? -7.925 3.081 -13.164 1.00 97.56 193 ALA A N 1
ATOM 1485 C CA . ALA A 1 193 ? -6.950 2.014 -12.918 1.00 97.56 193 ALA A CA 1
ATOM 1486 C C . ALA A 1 193 ? -6.248 1.554 -14.202 1.00 97.56 193 ALA A C 1
ATOM 1488 O O . ALA A 1 193 ? -5.025 1.445 -14.223 1.00 97.56 193 ALA A O 1
ATOM 1489 N N . ALA A 1 194 ? -7.004 1.357 -15.285 1.00 98.12 194 ALA A N 1
ATOM 1490 C CA . ALA A 1 194 ? -6.461 0.912 -16.566 1.00 98.12 194 ALA A CA 1
ATOM 1491 C C . ALA A 1 194 ? -5.446 1.910 -17.152 1.00 98.12 194 ALA A C 1
ATOM 1493 O O . ALA A 1 194 ? -4.345 1.514 -17.530 1.00 98.12 194 ALA A O 1
ATOM 1494 N N . ASP A 1 195 ? -5.773 3.205 -17.171 1.00 98.62 195 ASP A N 1
ATOM 1495 C CA . ASP A 1 195 ? -4.862 4.229 -17.697 1.00 98.62 195 ASP A CA 1
ATOM 1496 C C . ASP A 1 195 ? -3.653 4.443 -16.782 1.00 98.62 195 ASP A C 1
ATOM 1498 O O . ASP A 1 195 ? -2.540 4.619 -17.268 1.00 98.62 195 ASP A O 1
ATOM 1502 N N . THR A 1 196 ? -3.833 4.332 -15.463 1.00 98.69 196 THR A N 1
ATOM 1503 C CA . THR A 1 196 ? -2.721 4.360 -14.499 1.00 98.69 196 THR A CA 1
ATOM 1504 C C . 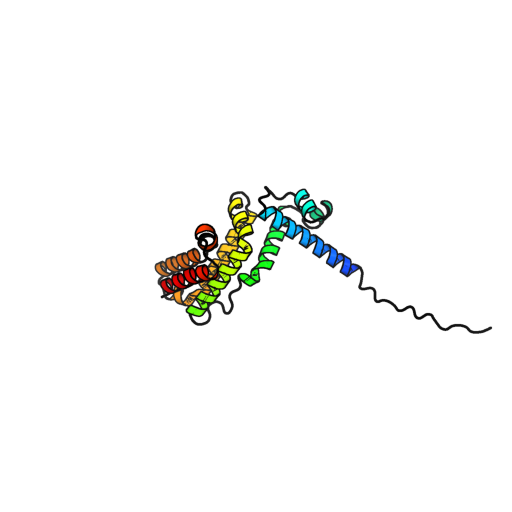THR A 1 196 ? -1.749 3.212 -14.753 1.00 98.69 196 THR A C 1
ATOM 1506 O O . THR A 1 196 ? -0.543 3.439 -14.842 1.00 98.69 196 TH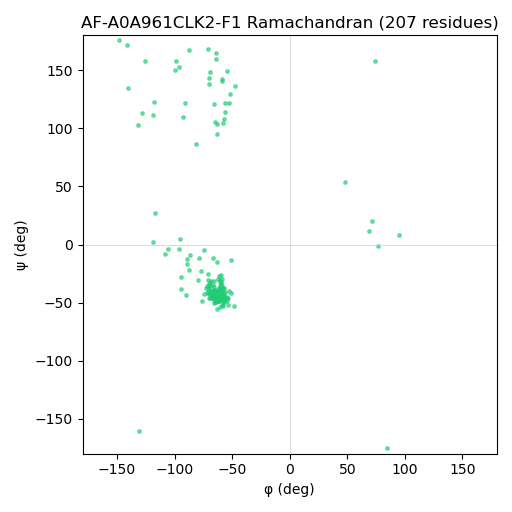R A O 1
ATOM 1509 N N . ARG A 1 197 ? -2.257 1.984 -14.939 1.00 98.69 197 ARG A N 1
ATOM 1510 C CA . ARG A 1 197 ? -1.422 0.829 -15.293 1.00 98.69 197 ARG A CA 1
ATOM 1511 C C . ARG A 1 197 ? -0.694 1.059 -16.616 1.00 98.69 197 ARG A C 1
ATOM 1513 O O . ARG A 1 197 ? 0.502 0.804 -16.687 1.00 98.69 197 ARG A O 1
ATOM 1520 N N . ARG A 1 198 ? -1.371 1.603 -17.634 1.00 98.62 198 ARG A N 1
ATOM 1521 C CA . ARG A 1 198 ? -0.749 1.907 -18.934 1.00 98.62 198 ARG A CA 1
ATOM 1522 C C . ARG A 1 198 ? 0.402 2.909 -18.802 1.00 98.62 198 ARG A C 1
ATOM 1524 O O . ARG A 1 198 ? 1.492 2.635 -19.293 1.00 98.62 198 ARG A O 1
ATOM 1531 N N . VAL A 1 199 ? 0.194 4.017 -18.087 1.00 98.75 199 VAL A N 1
ATOM 1532 C CA . VAL A 1 199 ? 1.234 5.035 -17.838 1.00 98.75 199 VAL A CA 1
ATOM 1533 C C . VAL A 1 199 ? 2.461 4.420 -17.163 1.00 98.75 199 VAL A C 1
ATOM 1535 O O . VAL A 1 199 ? 3.593 4.671 -17.585 1.00 98.75 199 VAL A O 1
ATOM 1538 N N . LEU A 1 200 ? 2.253 3.600 -16.131 1.00 98.75 200 LEU A N 1
ATOM 1539 C CA . LEU A 1 200 ? 3.345 2.944 -15.414 1.00 98.75 200 LEU A CA 1
ATOM 1540 C C . LEU A 1 200 ? 4.065 1.917 -16.293 1.00 98.75 200 LEU A C 1
ATOM 1542 O O . LEU A 1 200 ? 5.290 1.949 -16.370 1.00 98.75 200 LEU A O 1
ATOM 1546 N N . ALA A 1 201 ? 3.328 1.055 -16.996 1.00 98.75 201 ALA A N 1
ATOM 1547 C CA . ALA A 1 201 ? 3.899 0.019 -17.853 1.00 98.75 201 ALA A CA 1
ATOM 1548 C C . ALA A 1 201 ? 4.736 0.611 -18.997 1.00 98.75 201 ALA A C 1
ATOM 1550 O O . ALA A 1 201 ? 5.872 0.188 -19.211 1.00 98.75 201 ALA A O 1
ATOM 1551 N N . GLU A 1 202 ? 4.236 1.642 -19.684 1.00 98.69 202 GLU A N 1
ATOM 1552 C CA . GLU A 1 202 ? 4.989 2.334 -20.737 1.00 98.69 202 GLU A CA 1
ATOM 1553 C C . GLU A 1 202 ? 6.249 3.018 -20.189 1.00 98.69 202 GLU A C 1
ATOM 1555 O O . GLU A 1 202 ? 7.302 2.991 -20.830 1.00 98.69 202 GLU A O 1
ATOM 1560 N N . SER A 1 203 ? 6.164 3.610 -18.994 1.00 98.69 203 SER A N 1
ATOM 1561 C CA . SER A 1 203 ? 7.311 4.250 -18.338 1.00 98.69 203 SER A CA 1
ATOM 1562 C C . SER A 1 203 ? 8.387 3.229 -17.966 1.00 98.69 203 SER A C 1
ATOM 1564 O O . SER A 1 203 ? 9.562 3.442 -18.261 1.00 98.69 203 SER A O 1
ATOM 1566 N N . LEU A 1 204 ? 7.989 2.099 -17.371 1.00 98.69 204 LEU A N 1
ATOM 1567 C CA . LEU A 1 204 ? 8.888 0.997 -17.025 1.00 98.69 204 LEU A CA 1
ATOM 1568 C C . LEU A 1 204 ? 9.551 0.410 -18.272 1.00 98.69 204 LEU A C 1
ATOM 1570 O O . LEU A 1 204 ? 10.769 0.274 -18.297 1.00 98.69 204 LEU A O 1
ATOM 1574 N N . THR A 1 205 ? 8.774 0.152 -19.325 1.00 98.56 205 THR A N 1
ATOM 1575 C CA . THR A 1 205 ? 9.278 -0.390 -20.598 1.00 98.56 205 THR A CA 1
ATOM 1576 C C . THR A 1 205 ? 10.393 0.487 -21.168 1.00 98.56 205 THR A C 1
ATOM 1578 O O . THR A 1 205 ? 11.448 -0.010 -21.547 1.00 98.56 205 THR A O 1
ATOM 1581 N N . ARG A 1 206 ? 10.207 1.814 -21.172 1.00 98.31 206 ARG A N 1
ATOM 1582 C CA . ARG A 1 206 ? 11.217 2.759 -21.681 1.00 98.31 206 ARG A CA 1
ATOM 1583 C C . ARG A 1 206 ? 12.472 2.838 -20.813 1.00 98.31 206 ARG A C 1
ATOM 1585 O O . ARG A 1 206 ? 13.539 3.125 -21.342 1.00 98.31 206 ARG A O 1
ATOM 1592 N N . LEU A 1 207 ? 12.347 2.645 -19.499 1.00 97.94 207 LEU A N 1
ATOM 1593 C CA . LEU A 1 207 ? 13.485 2.675 -18.574 1.00 97.94 207 LEU A CA 1
ATOM 1594 C C . LEU A 1 207 ? 14.285 1.367 -18.574 1.00 97.94 207 LEU A C 1
ATOM 1596 O O . LEU A 1 207 ? 15.485 1.395 -18.306 1.00 97.94 207 LEU A O 1
ATOM 1600 N N . LEU A 1 208 ? 13.615 0.241 -18.830 1.00 96.94 208 LEU A N 1
ATOM 1601 C CA . LEU A 1 208 ? 14.196 -1.103 -18.796 1.00 96.94 208 LEU A CA 1
ATOM 1602 C C . LEU A 1 208 ? 14.796 -1.535 -20.144 1.00 96.94 208 LEU A C 1
ATOM 1604 O O . LEU A 1 208 ? 15.603 -2.464 -20.158 1.00 96.94 208 LEU A O 1
ATOM 1608 N N . ALA A 1 209 ? 14.443 -0.843 -21.233 1.00 87.31 209 ALA A N 1
ATOM 1609 C CA . ALA A 1 209 ? 15.021 -1.011 -22.569 1.00 87.31 209 ALA A CA 1
ATOM 1610 C C . ALA A 1 209 ? 16.532 -0.706 -22.661 1.00 87.31 209 ALA A C 1
ATOM 1612 O O . ALA A 1 209 ? 17.105 0.009 -21.793 1.00 87.31 209 ALA A O 1
#

Mean predicted aligned error: 7.35 Å

Secondary structure (DSSP, 8-state):
-----------------HHHHHHHHHHHHHHHHH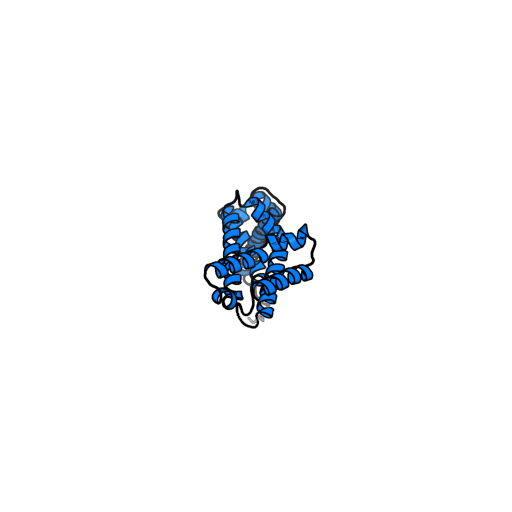HHHHHHHHTT-SS--HHHHHHHHTS-HHHHHHH-SSHHHHHHHHHHHHHHHHHHHH--TTTT-S-HHHHHHHHHHHHHHHHHHHHHHHHHHHHHTTT-HHHHHHHHHHHHHHHHHHHHHTHHHHHTS-HHHHHHHHHHHHHHTSHHHHHIIIIIS---HHHHHHHHHHHHHHHH-

Radius of gyration: 25.28 Å; Cα contacts (8 Å, |Δi|>4): 155; chains: 1; bounding box: 70×74×63 Å

Solvent-accessible surface area (backbone atoms only — not comparable to full-atom values): 11847 Å² total; per-residue (Å²): 138,88,85,84,89,84,79,84,81,74,76,76,73,80,74,74,60,70,65,56,61,50,50,56,49,50,51,54,54,52,48,34,40,33,52,26,48,54,49,45,48,50,74,63,56,85,74,88,50,66,63,62,30,17,62,68,34,74,46,56,54,72,53,53,60,70,75,29,94,45,70,66,57,44,50,51,51,29,51,50,51,54,48,63,75,46,44,76,38,67,53,55,83,67,72,50,49,77,58,69,67,60,43,42,51,46,51,41,50,22,45,54,52,34,43,65,75,42,38,66,54,50,53,46,36,63,77,43,23,91,84,32,66,73,45,37,51,48,54,49,52,50,51,50,55,56,44,51,49,52,51,50,43,41,36,72,65,39,66,77,39,57,73,73,56,25,54,53,50,51,53,50,56,46,50,63,64,31,64,67,47,48,49,43,41,42,71,74,68,60,41,51,72,69,59,45,39,49,55,50,40,55,52,49,52,67,69,66,102

pLDDT: mean 90.5, std 14.42, range [31.19, 98.75]

Nearest PDB structures (foldseek):
  2g3b-assembly1_B  TM=6.908E-01  e=4.363E-04  Rhodococcus jostii RHA1
  4m3g-assembly1_A-2  TM=7.297E-01  e=1.151E-03  Mycobacterium tuberculosis H37Rv
  6o6n-assembly1_A  TM=7.269E-01  e=3.487E-03  Mycobacterium tuberculosis
  3pas-assembly1_A  TM=6.740E-01  e=3.651E-03  Marinobacter nauticus VT8
  5gpa-assembly1_A  TM=6.434E-01  e=2.643E-03  Halalkalibacterium halodurans C-125

Sequence (209 aa):
MPPSPARAATAAAAEEPAIDGRRARRDRNRDAVLDAVIELFTEGHVGLVAADVAERSGVSLRSVYRYFDDLDELARAAIARQTERFAPLAEIPDLGEGPLDDRIERIVTSRVDIHDAVGPTRRAAIQRSATNPILAEQLERTRRLLAEQVAAQFAPELEARDRPARARLGAALELLLTFESVDQLRRVQGLGAADTRRVLAESLTRLLA

Foldseek 3Di:
DDDDDDDDPPPPPPPPPVVVVVVVVLVLLLVLLLVLQLVCLLVQNDDDDLVSSCVRSVHDSVSSCVNDVDPLRSVLVSLVVVCVVLVVLQDFPPQQDDDPLNLLLRNLRSLLRSLVVCVSVLVSLVVCVVPDVSSVVSVVVVLVVSLVSQCRNLVVLLVVDDPVLSVVLSVVLSVCSDSVNSCCVCPVVVDDSVVSSVVSSVSNVVSSD